Protein AF-A0A3L7PSP7-F1 (afdb_monomer)

Secondary structure (DSSP, 8-state):
-HHHHHHHS-S-SEEEEE---TT---S-----S-HHHHHTT-EE-S---HHHHHHHHHHHHHHHHS-HHHHHHHHHHHB-HHHHHHHHHHHHHTT-TTSHHHHS-SEEEEE-TTS-EEEEE--GGG-SSPPPPTT---TT----TT--TTPPPPPPPTT-SS-HHHHHHTT--HHHHHHHHHHHHHHHHHHHHHS-HHHHHHHHHHHHS----PPPP-------------SS---TT---TT---TTTTTT-TT-HHHHTGGGSHHHHHHHHHHHHHHHHHTS-HHHHHHHHHHHHHHHHHHHHH-SS-SS-HHHHHHHT-SS--TTS-GGG-HHHHHHHHHHHHHT--PPPPP-

Mean predicted aligned error: 14.55 Å

Structure (mmCIF, N/CA/C/O backbone):
data_AF-A0A3L7PSP7-F1
#
_entry.id   AF-A0A3L7PSP7-F1
#
loop_
_atom_site.group_PDB
_atom_site.id
_atom_site.type_symbol
_atom_site.label_atom_id
_atom_site.label_alt_id
_atom_site.label_comp_id
_atom_site.label_asym_id
_atom_site.label_entity_id
_atom_site.label_seq_id
_atom_site.pdbx_PDB_ins_code
_atom_site.Cartn_x
_atom_site.Cartn_y
_atom_site.Cartn_z
_atom_site.occupancy
_atom_site.B_iso_or_equiv
_atom_site.auth_seq_id
_atom_site.auth_comp_id
_atom_site.auth_asym_id
_atom_site.auth_atom_id
_atom_site.pdbx_PDB_model_num
ATOM 1 N N . LYS A 1 1 ? -20.719 0.956 -4.662 1.00 83.06 1 LYS A N 1
ATOM 2 C CA . LYS A 1 1 ? -21.632 -0.039 -4.045 1.00 83.06 1 LYS A CA 1
ATOM 3 C C . LYS A 1 1 ? -21.263 -1.439 -4.515 1.00 83.06 1 LYS A C 1
ATOM 5 O O . LYS A 1 1 ? -21.038 -2.263 -3.648 1.00 83.06 1 LYS A O 1
ATOM 10 N N . GLU A 1 2 ? -21.101 -1.655 -5.823 1.00 93.31 2 GLU A N 1
ATOM 11 C CA . GLU A 1 2 ? -20.612 -2.911 -6.436 1.00 93.31 2 GLU A CA 1
ATOM 12 C C . GLU A 1 2 ? -19.378 -3.481 -5.738 1.00 93.31 2 GLU A C 1
ATOM 14 O O . GLU A 1 2 ? -19.463 -4.568 -5.193 1.00 93.31 2 GLU A O 1
ATOM 19 N N . PHE A 1 3 ? -18.321 -2.678 -5.560 1.00 92.75 3 PHE A N 1
ATOM 20 C CA . PHE A 1 3 ? -17.138 -3.099 -4.797 1.00 92.75 3 PHE A CA 1
ATOM 21 C C . PHE A 1 3 ? -17.456 -3.778 -3.448 1.00 92.75 3 PHE A C 1
ATOM 23 O O . PHE A 1 3 ? -16.838 -4.780 -3.104 1.00 92.75 3 PHE A O 1
ATOM 30 N N . MET A 1 4 ? -18.416 -3.249 -2.677 1.00 94.50 4 MET A N 1
ATOM 31 C CA . MET A 1 4 ? -18.777 -3.836 -1.379 1.00 94.50 4 MET A CA 1
ATOM 32 C C . MET A 1 4 ? -19.529 -5.163 -1.550 1.00 94.50 4 MET A C 1
ATOM 34 O O . MET A 1 4 ? -19.339 -6.087 -0.765 1.00 94.50 4 MET A O 1
ATOM 38 N N . ILE A 1 5 ? -20.355 -5.276 -2.592 1.00 94.62 5 ILE A N 1
ATOM 39 C CA . ILE A 1 5 ? -21.075 -6.508 -2.926 1.00 94.62 5 ILE A CA 1
ATOM 40 C C . ILE A 1 5 ? -20.078 -7.593 -3.334 1.00 94.62 5 ILE A C 1
ATOM 42 O O . ILE A 1 5 ? -20.119 -8.685 -2.773 1.00 94.62 5 ILE A O 1
ATOM 46 N N . ASP A 1 6 ? -19.158 -7.279 -4.242 1.00 95.00 6 ASP A N 1
ATOM 47 C CA . ASP A 1 6 ? -18.237 -8.264 -4.814 1.00 95.00 6 ASP A CA 1
ATOM 48 C C . ASP A 1 6 ? -17.250 -8.802 -3.770 1.00 95.00 6 ASP A C 1
ATOM 50 O O . ASP A 1 6 ? -16.929 -9.989 -3.772 1.00 95.00 6 ASP A O 1
ATOM 54 N N . ASN A 1 7 ? -16.814 -7.951 -2.834 1.00 93.06 7 ASN A N 1
ATOM 55 C CA . ASN A 1 7 ? -15.790 -8.311 -1.848 1.00 93.06 7 ASN A CA 1
ATOM 56 C C . ASN A 1 7 ? -16.363 -8.716 -0.481 1.00 93.06 7 ASN A C 1
ATOM 58 O O . ASN A 1 7 ? -15.770 -9.540 0.211 1.00 93.06 7 ASN A O 1
ATOM 62 N N . PHE A 1 8 ? -17.526 -8.186 -0.083 1.00 93.25 8 PHE A N 1
ATOM 63 C CA . PHE A 1 8 ? -18.102 -8.403 1.256 1.00 93.25 8 PHE A CA 1
ATOM 64 C C . PHE A 1 8 ? -19.530 -8.953 1.230 1.00 93.25 8 PHE A C 1
ATOM 66 O O . PHE A 1 8 ? -20.158 -9.085 2.280 1.00 93.25 8 PHE A O 1
ATOM 73 N N . LYS A 1 9 ? -20.050 -9.303 0.045 1.00 93.12 9 LYS A N 1
ATOM 74 C CA . LYS A 1 9 ? -21.392 -9.879 -0.165 1.00 93.12 9 LYS A CA 1
ATOM 75 C C . LYS A 1 9 ? -22.529 -8.983 0.341 1.00 93.12 9 LYS A C 1
ATOM 77 O O . LYS A 1 9 ? -23.644 -9.457 0.548 1.00 93.12 9 LYS A O 1
ATOM 82 N N . SER A 1 10 ? -22.263 -7.686 0.520 1.00 93.75 10 SER A N 1
ATOM 83 C CA . SER A 1 10 ? -23.238 -6.707 1.000 1.00 93.75 10 SER A CA 1
ATOM 84 C C . SER A 1 10 ? -22.959 -5.314 0.436 1.00 93.75 10 SER A C 1
ATOM 86 O O . SER A 1 10 ? -21.811 -4.889 0.382 1.00 93.75 10 SER A O 1
ATOM 88 N N . PRO A 1 11 ? -23.989 -4.538 0.054 1.00 93.50 11 PRO A N 1
ATOM 89 C CA . PRO A 1 11 ? -23.814 -3.146 -0.355 1.00 93.50 11 PRO A CA 1
ATOM 90 C C . PRO A 1 11 ? -23.658 -2.182 0.832 1.00 93.50 11 PRO A C 1
ATOM 92 O O . PRO A 1 11 ? -23.465 -0.980 0.613 1.00 93.50 11 PRO A O 1
ATOM 95 N N . LYS A 1 12 ? -23.840 -2.668 2.068 1.00 94.38 12 LYS A N 1
ATOM 96 C CA . LYS A 1 12 ? -23.787 -1.868 3.295 1.00 94.38 12 LYS A CA 1
ATOM 97 C C . LYS A 1 12 ? -22.343 -1.663 3.750 1.00 94.38 12 LYS A C 1
ATOM 99 O O . LYS A 1 12 ? -21.443 -2.402 3.368 1.00 94.38 12 LYS A O 1
ATOM 104 N N . GLY A 1 13 ? -22.154 -0.646 4.585 1.00 94.88 13 GLY A N 1
ATOM 105 C CA . GLY A 1 13 ? -20.849 -0.253 5.096 1.00 94.88 13 GLY A CA 1
ATOM 106 C C . GLY A 1 13 ? -20.480 1.172 4.705 1.00 94.88 13 GLY A C 1
ATOM 107 O O . GLY A 1 13 ? -21.330 1.954 4.263 1.00 94.88 13 GLY A O 1
ATOM 108 N N . ALA A 1 14 ? -19.206 1.500 4.876 1.00 97.50 14 ALA A N 1
ATOM 109 C CA . ALA A 1 14 ? -18.649 2.798 4.528 1.00 97.50 14 ALA A CA 1
ATOM 110 C C . ALA A 1 14 ? -17.308 2.650 3.813 1.00 97.50 14 ALA A C 1
ATOM 112 O O . ALA A 1 14 ? -16.624 1.641 3.966 1.00 97.50 14 ALA A O 1
ATOM 113 N N . ARG A 1 15 ? -16.943 3.641 2.999 1.00 97.50 15 ARG A N 1
ATOM 114 C CA . ARG A 1 15 ? -15.642 3.666 2.326 1.00 97.50 15 ARG A CA 1
ATOM 115 C C . ARG A 1 15 ? -15.031 5.046 2.377 1.00 97.50 15 ARG A C 1
ATOM 117 O O . ARG A 1 15 ? -15.747 6.023 2.179 1.00 97.50 15 ARG A O 1
ATOM 124 N N . TRP A 1 16 ? -13.718 5.097 2.516 1.00 97.69 16 TRP A N 1
ATOM 125 C CA . TRP A 1 16 ? -12.935 6.318 2.444 1.00 97.69 16 TRP A CA 1
ATOM 126 C C . TRP A 1 16 ? -11.793 6.159 1.451 1.00 97.69 16 TRP A C 1
ATOM 128 O O . TRP A 1 16 ? -11.242 5.068 1.309 1.00 97.69 16 TRP A O 1
ATOM 138 N N . LYS A 1 17 ? -11.441 7.254 0.782 1.00 95.94 17 LYS A N 1
ATOM 139 C CA . LYS A 1 17 ? -10.193 7.397 0.036 1.00 95.94 17 LYS A CA 1
ATOM 140 C C . LYS A 1 17 ? -9.260 8.300 0.834 1.00 95.94 17 LYS A C 1
ATOM 142 O O . LYS A 1 17 ? -9.689 9.355 1.300 1.00 95.94 17 LYS A O 1
ATOM 147 N N . VAL A 1 18 ? -8.001 7.901 0.958 1.00 94.38 18 VAL A N 1
ATOM 148 C CA . VAL A 1 18 ? -6.926 8.754 1.463 1.00 94.38 18 VAL A CA 1
ATOM 149 C C . VAL A 1 18 ? -6.059 9.123 0.272 1.00 94.38 18 VAL A C 1
ATOM 151 O O . VAL A 1 18 ? -5.334 8.284 -0.251 1.00 94.38 18 VAL A O 1
ATOM 154 N N . SER A 1 19 ? -6.214 10.350 -0.215 1.00 86.12 19 SER A N 1
ATOM 155 C CA . SER A 1 19 ? -5.537 10.817 -1.427 1.00 86.12 19 SER A CA 1
ATOM 156 C C . SER A 1 19 ? -4.106 11.264 -1.137 1.00 86.12 19 SER A C 1
ATOM 158 O O . SER A 1 19 ? -3.828 11.794 -0.057 1.00 86.12 19 SER A O 1
ATOM 160 N N . GLY A 1 20 ? -3.231 11.136 -2.133 1.00 78.56 20 GLY A N 1
ATOM 161 C CA . GLY A 1 20 ? -1.944 11.818 -2.184 1.00 78.56 20 GLY A CA 1
ATOM 162 C C . GLY A 1 20 ? -2.069 13.306 -1.861 1.00 78.56 20 GLY A C 1
ATOM 163 O O . GLY A 1 20 ? -2.692 14.074 -2.590 1.00 78.56 20 GLY A O 1
ATOM 164 N N . SER A 1 21 ? -1.471 13.724 -0.747 1.00 71.25 21 SER A N 1
ATOM 165 C CA . SER A 1 21 ? -1.359 15.131 -0.368 1.00 71.25 21 SER A CA 1
ATOM 166 C C . SER A 1 21 ? -0.029 15.342 0.346 1.00 71.25 21 SER A C 1
ATOM 168 O O . SER A 1 21 ? 0.164 14.786 1.433 1.00 71.25 21 SER A O 1
ATOM 170 N N . PRO A 1 22 ? 0.885 16.166 -0.197 1.00 61.62 22 PRO A N 1
ATOM 171 C CA . PRO A 1 22 ? 2.080 16.583 0.527 1.00 61.62 22 PRO A CA 1
ATOM 172 C C . PRO A 1 22 ? 1.690 17.158 1.898 1.00 61.62 22 PRO A C 1
ATOM 174 O O . PRO A 1 22 ? 0.920 18.110 1.986 1.00 61.62 22 PRO A O 1
ATOM 177 N N . GLY A 1 23 ? 2.143 16.528 2.986 1.00 63.53 23 GLY A N 1
ATOM 178 C CA . GLY A 1 23 ? 1.790 16.935 4.353 1.00 63.53 23 GLY A CA 1
ATOM 179 C C . GLY A 1 23 ? 0.352 16.619 4.801 1.00 63.53 23 GLY A C 1
ATOM 180 O O . GLY A 1 23 ? -0.050 17.076 5.869 1.00 63.53 23 GLY A O 1
ATOM 181 N N . GLY A 1 24 ? -0.410 15.821 4.041 1.00 67.38 24 GLY A N 1
ATOM 182 C CA . GLY A 1 24 ? -1.823 15.515 4.306 1.00 67.38 24 GLY A CA 1
ATOM 183 C C . GLY A 1 24 ? -2.099 14.706 5.578 1.00 67.38 24 GLY A C 1
ATOM 184 O O . GLY A 1 24 ? -3.239 14.664 6.028 1.00 67.38 24 GLY A O 1
ATOM 185 N N . ARG A 1 25 ? -1.069 14.098 6.190 1.00 78.94 25 ARG A N 1
ATOM 186 C CA . ARG A 1 25 ? -1.164 13.294 7.429 1.00 78.94 25 ARG A CA 1
ATOM 187 C C . ARG A 1 25 ? -2.267 12.228 7.374 1.00 78.94 25 ARG A C 1
ATOM 189 O O . ARG A 1 25 ? -3.041 12.068 8.311 1.00 78.94 25 ARG A O 1
ATOM 196 N N . GLY A 1 26 ? -2.353 11.504 6.261 1.00 89.06 26 GLY A N 1
ATOM 197 C CA . GLY A 1 26 ? -3.304 10.408 6.056 1.00 89.06 26 GLY A CA 1
ATOM 198 C C . GLY A 1 26 ? -2.898 9.096 6.737 1.00 89.06 26 GLY A C 1
ATOM 199 O O . GLY A 1 26 ? -3.271 8.029 6.269 1.00 89.06 26 GLY A O 1
ATOM 200 N N . GLY A 1 27 ? -2.112 9.127 7.815 1.00 92.00 27 GLY A N 1
ATOM 201 C CA . GLY A 1 27 ? -1.471 7.945 8.395 1.00 92.00 27 GLY A CA 1
ATOM 202 C C . GLY A 1 27 ? -2.358 7.070 9.272 1.00 92.00 27 GLY A C 1
ATOM 203 O O . GLY A 1 27 ? -1.915 5.993 9.662 1.00 92.00 27 GLY A O 1
ATOM 204 N N . LEU A 1 28 ? -3.595 7.481 9.561 1.00 95.19 28 LEU A N 1
ATOM 205 C CA . LEU A 1 28 ? -4.445 6.932 10.633 1.00 95.19 28 LEU A CA 1
ATOM 206 C C . LEU A 1 28 ? -3.935 7.261 12.039 1.00 95.19 28 LEU A C 1
ATOM 208 O O . LEU A 1 28 ? -4.123 6.492 12.985 1.00 95.19 28 LEU A O 1
ATOM 212 N N . GLU A 1 29 ? -3.295 8.416 12.206 1.00 94.44 29 GLU A N 1
ATOM 213 C CA . GLU A 1 29 ? -3.017 8.969 13.526 1.00 94.44 29 GLU A CA 1
ATOM 214 C C . GLU A 1 29 ? -4.326 9.288 14.259 1.00 94.44 29 GLU A C 1
ATOM 216 O O . GLU A 1 29 ? -5.287 9.810 13.684 1.00 94.44 29 GLU A O 1
ATOM 221 N N . TYR A 1 30 ? -4.357 9.013 15.560 1.00 96.38 30 TYR A N 1
ATOM 222 C CA . TYR A 1 30 ? -5.441 9.476 16.415 1.00 96.38 30 TYR A CA 1
ATOM 223 C C . TYR A 1 30 ? -5.207 10.938 16.800 1.00 96.38 30 TYR A C 1
ATOM 225 O O . TYR A 1 30 ? -4.233 11.251 17.484 1.00 96.38 30 TYR A O 1
ATOM 233 N N . THR A 1 31 ? -6.107 11.832 16.385 1.00 94.38 31 THR A N 1
ATOM 234 C CA . THR A 1 31 ? -6.004 13.276 16.669 1.00 94.38 31 THR A CA 1
ATOM 235 C C . THR A 1 31 ? -7.141 13.803 17.535 1.00 94.38 31 THR A C 1
ATOM 237 O O . THR A 1 31 ? -7.485 14.976 17.455 1.00 94.38 31 THR A O 1
ATOM 240 N N . GLY A 1 32 ? -7.722 12.937 18.368 1.00 96.50 32 GLY A N 1
ATOM 241 C CA . GLY A 1 32 ? -8.905 13.242 19.173 1.00 96.50 32 GLY A CA 1
ATOM 242 C C . GLY A 1 32 ? -10.208 12.872 18.467 1.00 96.50 32 GLY A C 1
ATOM 243 O O . GLY A 1 32 ? -10.197 12.222 17.420 1.00 96.50 32 GLY A O 1
ATOM 244 N N . ASP A 1 33 ? -11.328 13.300 19.046 1.00 97.00 33 ASP A N 1
ATOM 245 C CA . ASP A 1 33 ? -12.678 12.895 18.626 1.00 97.00 33 ASP A CA 1
ATOM 246 C C . ASP A 1 33 ? -13.357 13.888 17.666 1.00 97.00 33 ASP A C 1
ATOM 248 O O . ASP A 1 33 ? -14.520 13.717 17.292 1.00 97.00 33 ASP A O 1
ATOM 252 N N . ASN A 1 34 ? -12.648 14.942 17.250 1.00 96.88 34 ASN A N 1
ATOM 253 C CA . ASN A 1 34 ? -13.179 15.917 16.307 1.00 96.88 34 ASN A CA 1
ATOM 254 C C . ASN A 1 34 ? -13.228 15.335 14.885 1.00 96.88 34 ASN A C 1
ATOM 256 O O . ASN A 1 34 ? -12.199 15.196 14.225 1.00 96.88 34 ASN A O 1
ATOM 260 N N . VAL A 1 35 ? -14.434 15.046 14.389 1.00 96.75 35 VAL A N 1
ATOM 261 C CA . VAL A 1 35 ? -14.660 14.461 13.056 1.00 96.75 35 VAL A CA 1
ATOM 262 C C . VAL A 1 35 ? -14.068 15.291 11.915 1.00 96.75 35 VAL A C 1
ATOM 264 O O . VAL A 1 35 ? -13.561 14.722 10.946 1.00 96.75 35 VAL A O 1
ATOM 267 N N . GLU A 1 36 ? -14.057 16.619 12.040 1.00 95.38 36 GLU A N 1
ATOM 268 C CA . 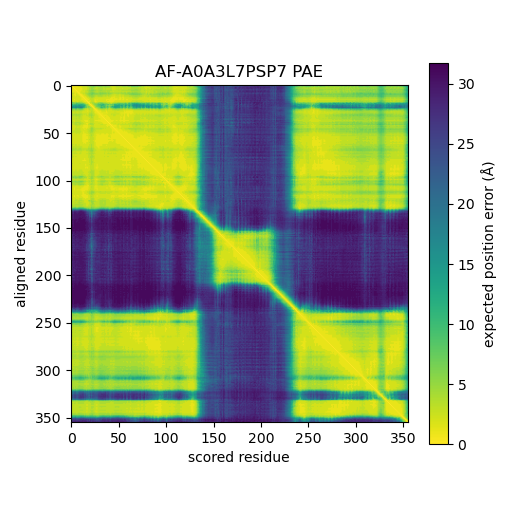GLU A 1 36 ? -13.545 17.505 10.991 1.00 95.38 36 GLU A CA 1
ATOM 269 C C . GLU A 1 36 ? -12.049 17.289 10.736 1.00 95.38 36 GLU A C 1
ATOM 271 O O . GLU A 1 36 ? -11.571 17.502 9.624 1.00 95.38 36 GLU A O 1
ATOM 276 N N . ASP A 1 37 ? -11.294 16.809 11.728 1.00 93.12 37 ASP A N 1
ATOM 277 C CA . ASP A 1 37 ? -9.869 16.508 11.564 1.00 93.12 37 ASP A CA 1
ATOM 278 C C . ASP A 1 37 ? -9.632 15.298 10.658 1.00 93.12 37 ASP A C 1
ATOM 280 O O . ASP A 1 37 ? -8.640 15.257 9.930 1.00 93.12 37 ASP A O 1
ATOM 284 N N . TYR A 1 38 ? -10.567 14.348 10.651 1.00 94.69 38 TYR A N 1
ATOM 285 C CA . TYR A 1 38 ? -10.523 13.157 9.806 1.00 94.69 38 TYR A CA 1
ATOM 286 C C . TYR A 1 38 ? -11.065 13.456 8.407 1.00 94.69 38 TYR A C 1
ATOM 288 O O . TYR A 1 38 ? -10.479 13.001 7.425 1.00 94.69 38 TYR A O 1
ATOM 296 N N . LYS A 1 39 ? -12.110 14.292 8.292 1.00 94.25 39 LYS A N 1
ATOM 297 C CA . LYS A 1 39 ? -12.642 14.751 6.994 1.00 94.25 39 LYS A CA 1
ATOM 298 C C . LYS A 1 39 ? -11.615 15.518 6.158 1.00 94.25 39 LYS A C 1
ATOM 300 O O . LYS A 1 39 ? -11.655 15.446 4.937 1.00 94.25 39 LYS A O 1
ATOM 305 N N . ARG A 1 40 ? -10.661 16.210 6.795 1.00 91.81 40 ARG A N 1
ATOM 306 C CA . ARG A 1 40 ? -9.550 16.881 6.090 1.00 91.81 40 ARG A CA 1
ATOM 307 C C . ARG A 1 40 ? -8.512 15.920 5.499 1.00 91.81 40 ARG A C 1
ATOM 309 O O . ARG A 1 40 ? -7.714 16.347 4.675 1.00 91.81 40 ARG A O 1
ATOM 316 N N . ARG A 1 41 ? -8.491 14.656 5.932 1.00 90.62 41 ARG A N 1
ATOM 317 C CA . ARG A 1 41 ? -7.464 13.657 5.568 1.00 90.62 41 ARG A CA 1
ATOM 318 C C . ARG A 1 41 ? -8.015 12.526 4.711 1.00 90.62 41 ARG A C 1
ATOM 320 O O . ARG A 1 41 ? -7.277 11.906 3.957 1.00 90.62 41 ARG A O 1
ATOM 327 N N . CYS A 1 42 ? -9.300 12.231 4.873 1.00 93.19 42 CYS A N 1
ATOM 328 C CA . CYS A 1 42 ? -9.982 11.120 4.235 1.00 93.19 42 CYS A CA 1
ATOM 329 C C . CYS A 1 42 ? -11.267 11.632 3.586 1.00 93.19 42 CYS A C 1
ATOM 331 O O . CYS A 1 42 ? -12.067 12.307 4.228 1.00 93.19 42 CYS A O 1
ATOM 333 N N . GLU A 1 43 ? -11.514 11.247 2.342 1.00 95.44 43 GLU A N 1
ATOM 334 C CA . GLU A 1 43 ? -12.750 11.560 1.636 1.00 95.44 43 GLU A CA 1
ATOM 335 C C . GLU A 1 43 ? -13.704 10.365 1.708 1.00 95.44 43 GLU A C 1
ATOM 337 O O . GLU A 1 43 ? -13.365 9.271 1.250 1.00 95.44 43 GLU A O 1
ATOM 342 N N . ILE A 1 44 ? -14.911 10.546 2.249 1.00 96.31 44 ILE A N 1
ATOM 343 C CA . ILE A 1 44 ? -15.903 9.467 2.288 1.00 96.31 44 ILE A CA 1
ATOM 344 C C . ILE A 1 44 ? -16.544 9.258 0.906 1.00 96.31 44 ILE A C 1
ATOM 346 O O . ILE A 1 44 ? -17.017 10.186 0.260 1.00 96.31 44 ILE A O 1
ATOM 350 N N . LYS A 1 45 ? -16.569 8.006 0.445 1.00 96.25 45 LYS A N 1
ATOM 351 C CA . LYS A 1 45 ? -17.098 7.560 -0.861 1.00 96.25 45 LYS A CA 1
ATOM 352 C C . LYS A 1 45 ? -18.424 6.797 -0.733 1.00 96.25 45 LYS A C 1
ATOM 354 O O . LYS A 1 45 ? -18.850 6.094 -1.656 1.00 96.25 45 LYS A O 1
ATOM 359 N N . SER A 1 46 ? -19.034 6.869 0.442 1.00 95.06 46 SER A N 1
ATOM 360 C CA . SER A 1 46 ? -20.340 6.317 0.810 1.00 95.06 46 SER A CA 1
ATOM 361 C C . SER A 1 46 ? -21.201 7.423 1.423 1.00 95.06 46 SER A C 1
ATOM 363 O O . SER A 1 46 ? -20.771 8.569 1.493 1.00 95.06 46 SER A O 1
ATOM 365 N N . ALA A 1 47 ? -22.412 7.094 1.880 1.00 94.62 47 ALA A N 1
ATOM 366 C CA . ALA A 1 47 ? -23.229 8.053 2.622 1.00 94.62 47 ALA A CA 1
ATOM 367 C C . ALA A 1 47 ? -22.450 8.610 3.830 1.00 94.62 47 ALA A C 1
ATOM 369 O O . ALA A 1 47 ? -21.908 7.825 4.612 1.00 94.62 47 ALA A O 1
ATOM 370 N N . ASP A 1 48 ? -22.411 9.939 3.960 1.00 96.62 48 ASP A N 1
ATOM 371 C CA . ASP A 1 48 ? -21.757 10.645 5.066 1.00 96.62 48 ASP A CA 1
ATOM 372 C C . ASP A 1 48 ? -22.585 10.486 6.347 1.00 96.62 48 ASP A C 1
ATOM 374 O O . ASP A 1 48 ? -23.597 11.156 6.548 1.00 96.62 48 ASP A O 1
ATOM 378 N N . LYS A 1 49 ? -22.188 9.516 7.176 1.00 96.81 49 LYS A N 1
ATOM 379 C CA . LYS A 1 49 ? -22.866 9.146 8.420 1.00 96.81 49 LYS A CA 1
ATOM 380 C C . LYS A 1 49 ? -21.949 9.374 9.608 1.00 96.81 49 LYS A C 1
ATOM 382 O O . LYS A 1 49 ? -20.779 8.984 9.583 1.00 96.81 49 LYS A O 1
ATOM 387 N N . LYS A 1 50 ? -22.505 9.927 10.686 1.00 96.88 50 LYS A N 1
ATOM 388 C CA . LYS A 1 50 ? -21.780 10.175 11.940 1.00 96.88 50 LYS A CA 1
ATOM 389 C C . LYS A 1 50 ? -21.164 8.890 12.498 1.00 96.88 50 LYS A C 1
ATOM 391 O O . LYS A 1 50 ? -20.014 8.899 12.925 1.00 96.88 50 LYS A O 1
ATOM 396 N N . GLU A 1 51 ? -21.896 7.783 12.433 1.00 97.19 51 GLU A N 1
ATOM 397 C CA . GLU A 1 51 ? -21.482 6.480 12.959 1.00 97.19 51 GLU A CA 1
ATOM 398 C C . GLU A 1 51 ? -20.268 5.929 12.199 1.00 97.19 51 GLU A C 1
ATOM 400 O O . GLU A 1 51 ? -19.378 5.327 12.794 1.00 97.19 51 GLU A O 1
ATOM 405 N N . SER A 1 52 ? -20.193 6.176 10.886 1.00 97.94 52 SER A N 1
ATOM 406 C CA . SER A 1 52 ? -19.059 5.756 10.059 1.00 97.94 52 SER A CA 1
ATOM 407 C C . SER A 1 52 ? -17.778 6.476 10.475 1.00 97.94 52 SER A C 1
ATOM 409 O O . SER A 1 52 ? -16.735 5.842 10.622 1.00 97.94 52 SER A O 1
ATOM 411 N N . TRP A 1 53 ? -17.854 7.783 10.727 1.00 98.25 53 TRP A N 1
ATOM 412 C CA . TRP A 1 53 ? -16.710 8.541 11.230 1.00 98.25 53 TRP A CA 1
ATOM 413 C C . TRP A 1 53 ? -16.324 8.146 12.649 1.00 98.25 53 TRP A C 1
ATOM 415 O O . TRP A 1 53 ? -15.143 7.983 12.922 1.00 98.25 53 TRP A O 1
ATOM 425 N N . GLN A 1 54 ? -17.294 7.924 13.538 1.00 98.25 54 GLN A N 1
ATOM 426 C CA . GLN A 1 54 ? -17.018 7.432 14.891 1.00 98.25 54 GLN A CA 1
ATOM 427 C C . GLN A 1 54 ? -16.303 6.077 14.874 1.00 98.25 54 GLN A C 1
ATOM 429 O O . GLN A 1 54 ? -15.372 5.869 15.650 1.00 98.25 54 GLN A O 1
ATOM 434 N N . ALA A 1 55 ? -16.680 5.176 13.962 1.00 98.44 55 ALA A N 1
ATOM 435 C CA . ALA A 1 55 ? -15.981 3.910 13.775 1.00 98.44 55 ALA A CA 1
ATOM 436 C C . ALA A 1 55 ? -14.529 4.119 13.306 1.00 98.44 55 ALA A C 1
ATOM 438 O O . ALA A 1 55 ? -13.625 3.470 13.831 1.00 98.44 55 ALA A O 1
ATOM 439 N N . LEU A 1 56 ? -14.287 5.041 12.364 1.00 98.44 56 LEU A N 1
ATOM 440 C CA . LEU A 1 56 ? -12.935 5.351 11.881 1.00 98.44 56 LEU A CA 1
ATOM 441 C C . LEU A 1 56 ? -12.069 5.989 12.980 1.00 98.44 56 LEU A C 1
ATOM 443 O O . LEU A 1 56 ? -10.924 5.589 13.175 1.00 98.44 56 LEU A O 1
ATOM 447 N N . ILE A 1 57 ? -12.630 6.922 13.752 1.00 98.56 57 ILE A N 1
ATOM 448 C CA . ILE A 1 57 ? -11.975 7.516 14.927 1.00 98.56 57 ILE A CA 1
ATOM 449 C C . ILE A 1 57 ? -11.614 6.421 15.933 1.00 98.56 57 ILE A C 1
ATOM 451 O O . ILE A 1 57 ? -10.493 6.389 16.441 1.00 98.56 57 ILE A O 1
ATOM 455 N N . ASN A 1 58 ? -12.535 5.485 16.185 1.00 98.69 58 ASN A N 1
ATOM 456 C CA . ASN A 1 58 ? -12.293 4.357 17.073 1.00 98.69 58 ASN A CA 1
ATOM 457 C C . ASN A 1 58 ? -11.161 3.449 16.570 1.00 98.69 58 ASN A C 1
ATOM 459 O O . ASN A 1 58 ? -10.327 3.044 17.377 1.00 98.69 58 ASN A O 1
ATOM 463 N N . LEU A 1 59 ? -11.091 3.169 15.264 1.00 98.69 59 LEU A N 1
ATOM 464 C CA . LEU A 1 59 ? -9.966 2.441 14.669 1.00 98.69 59 LEU A CA 1
ATOM 465 C C . LEU A 1 59 ? -8.642 3.159 14.946 1.00 98.69 59 LEU A C 1
ATOM 467 O O . LEU A 1 59 ? -7.716 2.536 15.465 1.00 98.69 59 LEU A O 1
ATOM 471 N N . CYS A 1 60 ? -8.560 4.464 14.664 1.00 98.31 60 CYS A N 1
ATOM 472 C CA . CYS A 1 60 ? -7.356 5.249 14.937 1.00 98.31 60 CYS A CA 1
ATOM 473 C C . CYS A 1 60 ? -7.003 5.214 16.430 1.00 98.31 60 CYS A C 1
ATOM 475 O O . CYS A 1 60 ? -5.844 5.006 16.787 1.00 98.31 60 CYS A O 1
ATOM 477 N N . ARG A 1 61 ? -7.988 5.360 17.321 1.00 98.50 61 ARG A N 1
ATOM 478 C CA . ARG A 1 61 ? -7.785 5.315 18.773 1.00 98.50 61 ARG A CA 1
ATOM 479 C C . ARG A 1 61 ? -7.211 3.973 19.228 1.00 98.50 61 ARG A C 1
ATOM 481 O O . ARG A 1 61 ? -6.179 3.964 19.893 1.00 98.50 61 ARG A O 1
ATOM 488 N N . VAL A 1 62 ? -7.828 2.856 18.832 1.00 98.50 62 VAL A N 1
ATOM 489 C CA . VAL A 1 62 ? -7.360 1.496 19.160 1.00 98.50 62 VAL A CA 1
ATOM 490 C C . VAL A 1 62 ? -5.955 1.262 18.607 1.00 98.50 62 VAL A C 1
ATOM 492 O O . VAL A 1 62 ? -5.081 0.812 19.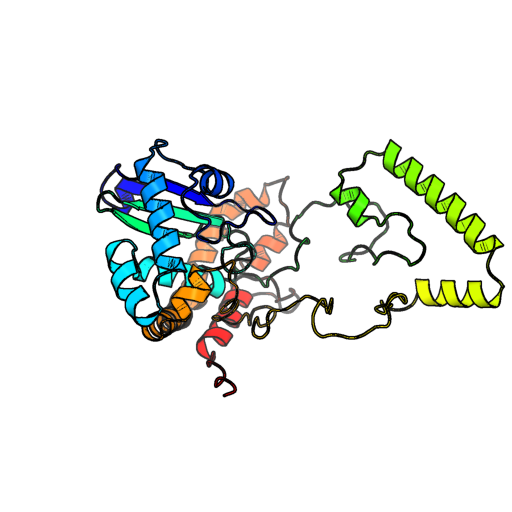340 1.00 98.50 62 VAL A O 1
ATOM 495 N N . LEU A 1 63 ? -5.700 1.626 17.348 1.00 97.94 63 LEU A N 1
ATOM 496 C CA . LEU A 1 63 ? -4.386 1.470 16.725 1.00 97.94 63 LEU A CA 1
ATOM 497 C C . LEU A 1 63 ? -3.284 2.238 17.474 1.00 97.94 63 LEU A C 1
ATOM 499 O O . LEU A 1 63 ? -2.182 1.727 17.661 1.00 97.94 63 LEU A O 1
ATOM 503 N N . ASN A 1 64 ? -3.560 3.478 17.882 1.00 97.50 64 ASN A N 1
ATOM 504 C CA . ASN A 1 64 ? -2.536 4.375 18.415 1.00 97.50 64 ASN A CA 1
ATOM 505 C C . ASN A 1 64 ? -2.339 4.250 19.932 1.00 97.50 64 ASN A C 1
ATOM 507 O O . ASN A 1 64 ? -1.209 4.424 20.402 1.00 97.50 64 ASN A O 1
ATOM 511 N N . GLN A 1 65 ? -3.409 3.983 20.687 1.00 97.69 65 GLN A N 1
ATOM 512 C CA . GLN A 1 65 ? -3.415 4.047 22.154 1.00 97.69 65 GLN A CA 1
ATOM 513 C C . GLN A 1 65 ? -3.415 2.679 22.843 1.00 97.69 65 GLN A C 1
ATOM 515 O O . GLN A 1 65 ? -3.091 2.620 24.028 1.00 97.69 65 GLN A O 1
ATOM 520 N N . THR A 1 66 ? -3.747 1.586 22.148 1.00 98.12 66 THR A N 1
ATOM 521 C CA . THR A 1 66 ? -3.674 0.250 22.752 1.00 98.12 66 THR A CA 1
ATOM 522 C C . THR A 1 66 ? -2.208 -0.178 22.925 1.00 98.12 66 THR A C 1
ATOM 524 O O . THR A 1 66 ? -1.435 -0.096 21.965 1.00 98.12 66 THR A O 1
ATOM 527 N N . PRO A 1 67 ? -1.802 -0.646 24.122 1.00 97.00 67 PRO A N 1
ATOM 528 C CA . PRO A 1 67 ? -0.462 -1.185 24.346 1.00 97.00 67 PRO A CA 1
ATOM 529 C C . PRO A 1 67 ? -0.146 -2.376 23.420 1.00 97.00 67 PRO A C 1
ATOM 531 O O . PRO A 1 67 ? -1.056 -3.164 23.136 1.00 97.00 67 PRO A O 1
ATOM 534 N N . PRO A 1 68 ? 1.107 -2.548 22.948 1.00 95.50 68 PRO A N 1
ATOM 535 C CA . PRO A 1 68 ? 1.472 -3.598 21.991 1.00 95.50 68 PRO A CA 1
ATOM 536 C C . PRO A 1 68 ? 1.048 -5.017 22.401 1.00 95.50 68 PRO A C 1
ATOM 538 O O . PRO A 1 68 ? 0.632 -5.800 21.551 1.00 95.50 68 PRO A O 1
ATOM 541 N N . GLU A 1 69 ? 1.093 -5.337 23.692 1.00 96.88 69 GLU A N 1
ATOM 542 C CA . GLU A 1 69 ? 0.698 -6.632 24.255 1.00 96.88 69 GLU A CA 1
ATOM 543 C C . GLU A 1 69 ? -0.791 -6.964 24.059 1.00 96.88 69 GLU A C 1
ATOM 545 O O . GLU A 1 69 ? -1.150 -8.135 23.976 1.00 96.88 69 GLU A O 1
ATOM 550 N N . ASN A 1 70 ? -1.648 -5.947 23.921 1.00 98.06 70 ASN A N 1
ATOM 551 C CA . ASN A 1 70 ? -3.094 -6.100 23.730 1.00 98.06 70 ASN A CA 1
ATOM 552 C C . ASN A 1 70 ? -3.547 -5.722 22.311 1.00 98.06 70 ASN A C 1
ATOM 554 O O . ASN A 1 70 ? -4.680 -6.004 21.919 1.00 98.06 70 ASN A O 1
ATOM 558 N N . LEU A 1 71 ? -2.676 -5.073 21.531 1.00 98.12 71 LEU A N 1
ATOM 559 C CA . LEU A 1 71 ? -3.037 -4.441 20.263 1.00 98.12 71 LEU A CA 1
ATOM 560 C C . LEU A 1 71 ? -3.601 -5.435 19.246 1.00 98.12 71 LEU A C 1
ATOM 562 O O . LEU A 1 71 ? -4.606 -5.134 18.606 1.00 98.12 71 LEU A O 1
ATOM 566 N N . LYS A 1 72 ? -2.994 -6.621 19.119 1.00 98.06 72 LYS A N 1
ATOM 567 C CA . LYS A 1 72 ? -3.481 -7.672 18.212 1.00 98.06 72 LYS A CA 1
ATOM 568 C C . LYS A 1 72 ? -4.927 -8.052 18.538 1.00 98.06 72 LYS A C 1
ATOM 570 O O . LYS A 1 72 ? -5.784 -7.941 17.670 1.00 98.06 72 LYS A O 1
ATOM 575 N N . THR A 1 73 ? -5.200 -8.410 19.791 1.00 98.25 73 THR A N 1
ATOM 576 C CA . THR A 1 73 ? -6.527 -8.835 20.260 1.00 98.25 73 THR A CA 1
ATOM 577 C C . THR A 1 73 ? -7.589 -7.752 20.066 1.00 98.25 73 THR A C 1
ATOM 579 O O . THR A 1 73 ? -8.722 -8.050 19.690 1.00 98.25 73 THR A O 1
ATOM 582 N N . GLU A 1 74 ? -7.251 -6.482 20.306 1.00 98.50 74 GLU A N 1
ATOM 583 C CA . GLU A 1 74 ? -8.204 -5.384 20.119 1.00 98.50 74 GLU A CA 1
ATOM 584 C C . GLU A 1 74 ? -8.443 -5.059 18.639 1.00 98.50 74 GLU A C 1
ATOM 586 O O . GLU A 1 74 ? -9.587 -4.842 18.235 1.00 98.50 74 GLU A O 1
ATOM 591 N N . LEU A 1 75 ? -7.402 -5.080 17.801 1.00 98.31 75 LEU A N 1
ATOM 592 C CA . LEU A 1 75 ? -7.563 -4.881 16.361 1.00 98.31 75 LEU A CA 1
ATOM 593 C C . LEU A 1 75 ? -8.323 -6.041 15.711 1.00 98.31 75 LEU A C 1
ATOM 595 O O . LEU A 1 75 ? -9.181 -5.796 14.869 1.00 98.31 75 LEU A O 1
ATOM 599 N N . GLU A 1 76 ? -8.114 -7.285 16.143 1.00 97.94 76 GLU A N 1
ATOM 600 C CA . GLU A 1 76 ? -8.850 -8.465 15.664 1.00 97.94 76 GLU A CA 1
ATOM 601 C C . GLU A 1 76 ? -10.363 -8.392 15.895 1.00 97.94 76 GLU A C 1
ATOM 603 O O . GLU A 1 76 ? -11.100 -9.185 15.314 1.00 97.94 76 GLU A O 1
ATOM 608 N N . LYS A 1 77 ? -10.875 -7.435 16.672 1.00 98.31 77 LYS A N 1
ATOM 609 C CA . LYS A 1 77 ? -12.321 -7.194 16.799 1.00 98.31 77 LYS A CA 1
ATOM 610 C C . LYS A 1 77 ? -12.862 -6.303 15.685 1.00 98.31 77 LYS A C 1
ATOM 612 O O . LYS A 1 77 ? -13.986 -6.505 15.242 1.00 98.31 77 LYS A O 1
ATOM 617 N N . ILE A 1 78 ? -12.055 -5.365 15.190 1.00 98.50 78 ILE A N 1
ATOM 618 C CA . ILE A 1 78 ? -12.515 -4.264 14.325 1.00 98.50 78 ILE A CA 1
ATOM 619 C C . ILE A 1 78 ? -11.811 -4.187 12.971 1.00 98.50 78 ILE A C 1
ATOM 621 O O . ILE A 1 78 ? -12.266 -3.461 12.104 1.00 98.50 78 ILE A O 1
ATOM 625 N N . LEU A 1 79 ? -10.720 -4.915 12.761 1.00 98.69 79 LEU A N 1
ATOM 626 C CA . LEU A 1 79 ? -9.876 -4.842 11.572 1.00 98.69 79 LEU A CA 1
ATOM 627 C C . LEU A 1 79 ? -9.605 -6.250 11.033 1.00 98.69 79 LEU A C 1
ATOM 629 O O . LEU A 1 79 ? -9.473 -7.213 11.796 1.00 98.69 79 LEU A O 1
ATOM 633 N N . ASP A 1 80 ? -9.560 -6.371 9.714 1.00 98.50 80 ASP A N 1
ATOM 634 C CA . ASP A 1 80 ? -9.024 -7.529 9.012 1.00 98.50 80 ASP A CA 1
ATOM 635 C C . ASP A 1 80 ? -7.490 -7.481 9.045 1.00 98.50 80 ASP A C 1
ATOM 637 O O . ASP A 1 80 ? -6.850 -6.738 8.296 1.00 98.50 80 ASP A O 1
ATOM 641 N N . ILE A 1 81 ? -6.906 -8.239 9.977 1.00 98.38 81 ILE A N 1
ATOM 642 C CA . ILE A 1 81 ? -5.457 -8.266 10.185 1.00 98.38 81 ILE A CA 1
ATOM 643 C C . ILE A 1 81 ? -4.737 -8.867 8.980 1.00 98.38 81 ILE A C 1
ATOM 645 O O . ILE A 1 81 ? -3.731 -8.306 8.562 1.00 98.38 81 ILE A O 1
ATOM 649 N N . ASP A 1 82 ? -5.223 -9.969 8.405 1.00 98.38 82 ASP A N 1
ATOM 650 C CA . ASP A 1 82 ? -4.525 -10.610 7.282 1.00 98.38 82 ASP A CA 1
ATOM 651 C C . ASP A 1 82 ? -4.505 -9.687 6.056 1.00 98.38 82 ASP A C 1
ATOM 653 O O . ASP A 1 82 ? -3.437 -9.459 5.482 1.00 98.38 82 ASP A O 1
ATOM 657 N N . GLY A 1 83 ? -5.644 -9.054 5.743 1.00 98.25 83 GLY A N 1
ATOM 658 C CA . GLY A 1 83 ? -5.733 -8.038 4.694 1.00 98.25 83 GLY A CA 1
ATOM 659 C C . GLY A 1 83 ? -4.804 -6.843 4.935 1.00 98.25 83 GLY A C 1
ATOM 660 O O . GLY A 1 83 ? -4.104 -6.411 4.019 1.00 98.25 83 GLY A O 1
ATOM 661 N N . LEU A 1 84 ? -4.714 -6.345 6.176 1.00 98.50 84 LEU A N 1
ATOM 662 C CA . LEU A 1 84 ? -3.765 -5.287 6.538 1.00 98.50 84 LEU A CA 1
ATOM 663 C C . LEU A 1 84 ? -2.303 -5.720 6.323 1.00 98.50 84 LEU A C 1
ATOM 665 O O . LEU A 1 84 ? -1.502 -4.942 5.802 1.00 98.50 84 LEU A O 1
ATOM 669 N N . LEU A 1 85 ? -1.926 -6.930 6.741 1.00 98.56 85 LEU A N 1
ATOM 670 C CA . LEU A 1 85 ? -0.547 -7.404 6.593 1.00 98.56 85 LEU A CA 1
ATOM 671 C C . LEU A 1 85 ? -0.167 -7.560 5.116 1.00 98.56 85 LEU A C 1
ATOM 673 O O . LEU A 1 85 ? 0.955 -7.213 4.746 1.00 98.56 85 LEU A O 1
ATOM 677 N N . TRP A 1 86 ? -1.099 -8.014 4.274 1.00 98.38 86 TRP A N 1
ATOM 678 C CA . TRP A 1 86 ? -0.922 -8.034 2.822 1.00 98.38 86 TRP A CA 1
ATOM 679 C C . TRP A 1 86 ? -0.813 -6.638 2.221 1.00 98.38 86 TRP A C 1
ATOM 681 O O . TRP A 1 86 ? 0.092 -6.405 1.425 1.00 98.38 86 TRP A O 1
ATOM 691 N N . PHE A 1 87 ? -1.661 -5.694 2.635 1.00 98.19 87 PHE A N 1
ATOM 692 C CA . PHE A 1 87 ? -1.555 -4.295 2.219 1.00 98.19 87 PHE A CA 1
ATOM 693 C C . PHE A 1 87 ? -0.151 -3.737 2.489 1.00 98.19 87 PHE A C 1
ATOM 695 O O . PHE A 1 87 ? 0.503 -3.245 1.573 1.00 98.19 87 PHE A O 1
ATOM 702 N N . LEU A 1 88 ? 0.356 -3.891 3.718 1.00 97.19 88 LEU A N 1
ATOM 703 C CA . LEU A 1 88 ? 1.696 -3.424 4.084 1.00 97.19 88 LEU A CA 1
ATOM 704 C C . LEU A 1 88 ? 2.800 -4.136 3.290 1.00 97.19 88 LEU A C 1
ATOM 706 O O . LEU A 1 88 ? 3.828 -3.523 2.995 1.00 97.19 88 LEU A O 1
ATOM 710 N N . ALA A 1 89 ? 2.617 -5.427 2.992 1.00 97.44 89 ALA A N 1
ATOM 711 C CA . ALA A 1 89 ? 3.594 -6.229 2.262 1.00 97.44 89 ALA A CA 1
ATOM 712 C C . ALA A 1 89 ? 3.660 -5.839 0.783 1.00 97.44 89 ALA A C 1
ATOM 714 O O . ALA A 1 89 ? 4.757 -5.721 0.244 1.00 97.44 89 ALA A O 1
ATOM 715 N N . LEU A 1 90 ? 2.513 -5.593 0.149 1.00 97.44 90 LEU A N 1
ATOM 716 C CA . LEU A 1 90 ? 2.429 -5.136 -1.237 1.00 97.44 90 LEU A CA 1
ATOM 717 C C . LEU A 1 90 ? 2.985 -3.717 -1.391 1.00 97.44 90 LEU A C 1
ATOM 719 O O . LEU A 1 90 ? 3.799 -3.487 -2.279 1.00 97.44 90 LEU A O 1
ATOM 723 N N . ASP A 1 91 ? 2.617 -2.798 -0.495 1.00 94.81 91 ASP A N 1
ATOM 724 C CA . ASP A 1 91 ? 3.008 -1.383 -0.552 1.00 94.81 91 ASP A CA 1
ATOM 725 C C . ASP A 1 91 ? 4.537 -1.205 -0.606 1.00 94.81 91 ASP A C 1
ATOM 727 O O . ASP A 1 91 ? 5.069 -0.576 -1.520 1.00 94.81 91 ASP A O 1
ATOM 731 N N . ILE A 1 92 ? 5.279 -1.846 0.306 1.00 94.00 92 ILE A N 1
ATOM 732 C CA . ILE A 1 92 ? 6.749 -1.767 0.299 1.00 94.00 92 ILE A CA 1
ATOM 733 C C . ILE A 1 92 ? 7.410 -2.845 -0.563 1.00 94.00 92 ILE A C 1
ATOM 735 O O . ILE A 1 92 ? 8.512 -2.645 -1.076 1.00 94.00 92 ILE A O 1
ATOM 739 N N . GLY A 1 93 ? 6.784 -4.013 -0.714 1.00 95.81 93 GLY A N 1
ATOM 740 C CA . GLY A 1 93 ? 7.311 -5.115 -1.516 1.00 95.81 93 GLY A CA 1
ATOM 741 C C . GLY A 1 93 ? 7.414 -4.727 -2.984 1.00 95.81 93 GLY A C 1
ATOM 742 O O . GLY A 1 93 ? 8.444 -4.993 -3.602 1.00 95.81 93 GLY A O 1
ATOM 743 N N . LEU A 1 94 ? 6.404 -4.012 -3.488 1.00 96.00 94 LEU A N 1
ATOM 744 C CA . LEU A 1 94 ? 6.338 -3.486 -4.852 1.00 96.00 94 LEU A CA 1
ATOM 745 C C . LEU A 1 94 ? 6.913 -2.066 -4.991 1.00 96.00 94 LEU A C 1
ATOM 747 O O . LEU A 1 94 ? 6.953 -1.543 -6.100 1.00 96.00 94 LEU A O 1
ATOM 751 N N . ILE A 1 95 ? 7.402 -1.483 -3.888 1.00 93.69 95 ILE A N 1
ATOM 752 C CA . ILE A 1 95 ? 7.990 -0.138 -3.816 1.00 93.69 95 ILE A CA 1
ATOM 753 C C . ILE A 1 95 ? 7.028 0.914 -4.383 1.00 93.69 95 ILE A C 1
ATOM 755 O O . ILE A 1 95 ? 7.335 1.568 -5.367 1.00 93.69 95 ILE A O 1
ATOM 759 N N . ASN A 1 96 ? 5.856 1.081 -3.770 1.00 91.88 96 ASN A N 1
ATOM 760 C CA . ASN A 1 96 ? 4.922 2.125 -4.187 1.00 91.88 96 ASN A CA 1
ATOM 761 C C . ASN A 1 96 ? 5.425 3.518 -3.753 1.00 91.88 96 ASN A C 1
ATOM 763 O O . ASN A 1 96 ? 5.323 3.869 -2.577 1.00 91.88 96 ASN A O 1
ATOM 767 N N . GLY A 1 97 ? 6.021 4.289 -4.662 1.00 86.25 97 GLY A N 1
ATOM 768 C CA . GLY A 1 97 ? 6.777 5.520 -4.384 1.00 86.25 97 GLY A CA 1
ATOM 769 C C . GLY A 1 97 ? 5.989 6.697 -3.790 1.00 86.25 97 GLY A C 1
ATOM 770 O O . GLY A 1 97 ? 6.589 7.655 -3.294 1.00 86.25 97 GLY A O 1
ATOM 771 N N . ASP A 1 98 ? 4.665 6.629 -3.770 1.00 84.75 98 ASP A N 1
ATOM 772 C CA . ASP A 1 98 ? 3.772 7.597 -3.130 1.00 84.75 98 ASP A CA 1
ATOM 773 C C . ASP A 1 98 ? 2.740 6.954 -2.188 1.00 84.75 98 ASP A C 1
ATOM 775 O O . ASP A 1 98 ? 1.917 7.657 -1.605 1.00 84.75 98 ASP A O 1
ATOM 779 N N . GLY A 1 99 ? 2.863 5.649 -1.936 1.00 88.50 99 GLY A N 1
ATOM 780 C CA . GLY A 1 99 ? 1.986 4.895 -1.048 1.00 88.50 99 GLY A CA 1
ATOM 781 C C . GLY A 1 99 ? 2.163 5.186 0.446 1.00 88.50 99 GLY A C 1
ATOM 782 O O . GLY A 1 99 ? 2.806 6.149 0.895 1.00 88.50 99 GLY A O 1
ATOM 783 N N . TYR A 1 100 ? 1.605 4.302 1.273 1.00 91.25 100 TYR A N 1
ATOM 784 C CA . TYR A 1 100 ? 1.509 4.524 2.715 1.00 91.25 100 TYR A CA 1
ATOM 785 C C . TYR A 1 100 ? 2.883 4.605 3.392 1.00 91.25 100 TYR A C 1
ATOM 787 O O . TYR A 1 100 ? 3.119 5.485 4.225 1.00 91.25 100 TYR A O 1
ATOM 795 N N . TRP A 1 101 ? 3.816 3.718 3.034 1.00 87.38 101 TRP A N 1
ATOM 796 C CA . TRP A 1 101 ? 5.141 3.639 3.661 1.00 87.38 101 TRP A CA 1
ATOM 797 C C . TRP A 1 101 ? 5.997 4.899 3.486 1.00 87.38 101 TRP A C 1
ATOM 799 O O . TRP A 1 101 ? 6.925 5.094 4.273 1.00 87.38 101 TRP A O 1
ATOM 809 N N . ILE A 1 102 ? 5.675 5.762 2.520 1.00 83.56 102 ILE A N 1
ATOM 810 C CA . ILE A 1 102 ? 6.419 6.989 2.227 1.00 83.56 102 ILE A CA 1
ATOM 811 C C . ILE A 1 102 ? 5.603 8.248 2.533 1.00 83.56 102 ILE A C 1
ATOM 813 O O . ILE A 1 102 ? 6.061 9.085 3.318 1.00 83.56 102 ILE A O 1
ATOM 817 N N . ARG A 1 103 ? 4.379 8.368 2.009 1.00 85.44 103 ARG A N 1
ATOM 818 C CA . ARG A 1 103 ? 3.560 9.591 2.113 1.00 85.44 103 ARG A CA 1
ATOM 819 C C . ARG A 1 103 ? 2.334 9.463 3.009 1.00 85.44 103 ARG A C 1
ATOM 821 O O . ARG A 1 103 ? 1.659 10.465 3.241 1.00 85.44 103 ARG A O 1
ATOM 828 N N . SER A 1 104 ? 2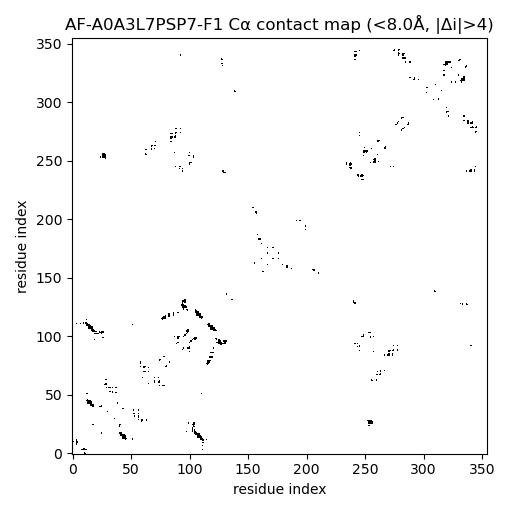.072 8.275 3.558 1.00 89.88 104 SER A N 1
ATOM 829 C CA . SER A 1 104 ? 0.840 7.998 4.305 1.00 89.88 104 SER A CA 1
ATOM 830 C C . SER A 1 104 ? -0.414 8.281 3.457 1.00 89.88 104 SER A C 1
ATOM 832 O O . SER A 1 104 ? -1.395 8.827 3.963 1.00 89.88 104 SER A O 1
ATOM 834 N N . SER A 1 105 ? -0.367 7.957 2.162 1.00 89.25 105 SER A N 1
ATOM 835 C CA . SER A 1 105 ? -1.426 8.234 1.186 1.00 89.25 105 SER A CA 1
ATOM 836 C C . SER A 1 105 ? -1.656 7.066 0.227 1.00 89.25 105 SER A C 1
ATOM 838 O O . SER A 1 105 ? -1.050 6.006 0.379 1.00 89.25 105 SER A O 1
ATOM 840 N N . ASP A 1 106 ? -2.600 7.262 -0.693 1.00 90.88 106 ASP A N 1
ATOM 841 C CA . ASP A 1 106 ? -2.924 6.380 -1.816 1.00 90.88 106 ASP A CA 1
ATOM 842 C C . ASP A 1 106 ? -3.333 4.979 -1.372 1.00 90.88 106 ASP A C 1
ATOM 844 O O . ASP A 1 106 ? -2.859 3.930 -1.794 1.00 90.88 106 ASP A O 1
ATOM 848 N N . TYR A 1 107 ? -4.313 4.984 -0.474 1.00 95.38 107 TYR A N 1
ATOM 849 C CA . TYR A 1 107 ? -5.013 3.784 -0.060 1.00 95.38 107 TYR A CA 1
ATOM 850 C C . TYR A 1 107 ? -6.489 4.081 0.186 1.00 95.38 107 TYR A C 1
ATOM 852 O O . TYR A 1 107 ? -6.936 5.225 0.334 1.00 95.38 107 TYR A O 1
ATOM 860 N N . SER A 1 108 ? -7.280 3.018 0.187 1.00 96.62 108 SER A N 1
ATOM 861 C CA . SER A 1 108 ? -8.700 3.066 0.500 1.00 96.62 108 SER A CA 1
ATOM 862 C C . SER A 1 108 ? -8.987 2.304 1.785 1.00 96.62 108 SER A C 1
ATOM 864 O O . SER A 1 108 ? -8.318 1.331 2.127 1.00 96.62 108 SER A O 1
ATOM 866 N N . ILE A 1 109 ? -10.021 2.743 2.489 1.00 98.12 109 ILE A N 1
ATOM 867 C CA . ILE A 1 109 ? -10.518 2.109 3.706 1.00 98.12 109 ILE A CA 1
ATOM 868 C C . ILE A 1 109 ? -11.943 1.665 3.420 1.00 98.12 109 ILE A C 1
ATOM 870 O O . ILE A 1 109 ? -12.747 2.461 2.932 1.00 98.12 109 ILE A O 1
ATOM 874 N N . ALA A 1 110 ? -12.277 0.423 3.741 1.00 98.19 110 ALA A N 1
ATOM 875 C CA . ALA A 1 110 ? -13.649 -0.063 3.740 1.00 98.19 110 ALA A CA 1
ATOM 876 C C . ALA A 1 110 ? -14.033 -0.516 5.148 1.00 98.19 110 ALA A C 1
ATOM 878 O O . ALA A 1 110 ? -13.235 -1.146 5.827 1.00 98.19 110 ALA A O 1
ATOM 879 N N . LEU A 1 111 ? -15.248 -0.193 5.578 1.00 98.44 111 LEU A N 1
ATOM 880 C CA . LEU A 1 111 ? -15.902 -0.753 6.754 1.00 98.44 111 LEU A CA 1
ATOM 881 C C . LEU A 1 111 ? -17.054 -1.616 6.254 1.00 98.44 111 LEU A C 1
ATOM 883 O O . LEU A 1 111 ? -17.971 -1.078 5.628 1.00 98.44 111 LEU A O 1
ATOM 887 N N . ASP A 1 112 ? -16.997 -2.920 6.494 1.00 97.00 112 ASP A N 1
ATOM 888 C CA . ASP A 1 112 ? -18.054 -3.849 6.105 1.00 97.00 112 ASP A CA 1
ATOM 889 C C . ASP A 1 112 ? -19.281 -3.755 7.036 1.00 97.00 112 ASP A C 1
ATOM 891 O O . ASP A 1 112 ? -19.299 -3.036 8.041 1.00 97.00 112 ASP A O 1
ATOM 895 N N . GLU A 1 113 ? -20.352 -4.476 6.703 1.00 95.69 113 GLU A N 1
ATOM 896 C CA . GLU A 1 113 ? -21.576 -4.480 7.515 1.00 95.69 113 GLU A CA 1
ATOM 897 C C . GLU A 1 113 ? -21.432 -5.171 8.880 1.00 95.69 113 GLU A C 1
ATOM 899 O O . GLU A 1 113 ? -22.295 -5.001 9.740 1.00 95.69 113 GLU A O 1
ATOM 904 N N . LYS A 1 114 ? -20.360 -5.946 9.074 1.00 95.50 114 LYS A N 1
ATOM 905 C CA . LYS A 1 114 ? -20.037 -6.662 10.314 1.00 95.50 114 LYS A CA 1
ATOM 906 C C . LYS A 1 114 ? -19.179 -5.814 11.253 1.00 95.50 114 LYS A C 1
ATOM 908 O O . LYS A 1 114 ? -18.850 -6.268 12.346 1.00 95.50 114 LYS A O 1
ATOM 913 N N . GLY A 1 115 ? -18.831 -4.591 10.851 1.00 96.56 115 GLY A N 1
ATOM 914 C CA . GLY A 1 115 ? -17.994 -3.690 11.633 1.00 96.56 115 GLY A CA 1
ATOM 915 C C . GLY A 1 115 ? -16.496 -3.959 11.482 1.00 96.56 115 GLY A C 1
ATOM 916 O O . GLY A 1 115 ? -15.722 -3.526 12.335 1.00 96.56 115 GLY A O 1
ATOM 917 N N . LYS A 1 116 ? -16.079 -4.668 10.424 1.00 98.06 116 LYS A N 1
ATOM 918 C CA . LYS A 1 116 ? -14.677 -4.928 10.101 1.00 98.06 116 LYS A CA 1
ATOM 919 C C . LYS A 1 116 ? -14.134 -3.926 9.096 1.00 98.06 116 LYS A C 1
ATOM 921 O O . LYS A 1 116 ? -14.707 -3.696 8.034 1.00 98.06 116 LYS A O 1
ATOM 926 N N . PHE A 1 117 ? -13.003 -3.332 9.448 1.00 98.75 117 PHE A N 1
ATOM 927 C CA . PHE A 1 117 ? -12.209 -2.500 8.567 1.00 98.75 117 PHE A CA 1
ATOM 928 C C . PHE A 1 117 ? -11.328 -3.353 7.654 1.00 98.75 117 PHE A C 1
ATOM 930 O O . PHE A 1 117 ? -10.771 -4.361 8.083 1.00 98.75 117 PHE A O 1
ATOM 937 N N . HIS A 1 118 ? -11.151 -2.887 6.424 1.00 98.38 118 HIS A N 1
ATOM 938 C CA . HIS A 1 118 ? -10.231 -3.421 5.429 1.00 98.38 118 HIS A CA 1
ATOM 939 C C . HIS A 1 118 ? -9.423 -2.258 4.850 1.00 98.38 118 HIS A C 1
ATOM 941 O O . HIS A 1 118 ? -9.998 -1.244 4.441 1.00 98.38 118 HIS A O 1
ATOM 947 N N . ILE A 1 119 ? -8.098 -2.401 4.836 1.00 98.06 119 ILE A N 1
ATOM 948 C CA . ILE A 1 119 ? -7.170 -1.433 4.241 1.00 98.06 119 ILE A CA 1
ATOM 949 C C . ILE A 1 119 ? -6.758 -1.967 2.874 1.00 98.06 119 ILE A C 1
ATOM 951 O O . ILE A 1 119 ? -6.363 -3.124 2.756 1.00 98.06 119 ILE A O 1
ATOM 955 N N . LEU A 1 120 ? -6.909 -1.144 1.843 1.00 96.06 120 LEU A N 1
ATOM 956 C CA . LEU A 1 120 ? -6.854 -1.572 0.451 1.00 96.06 120 LEU A CA 1
ATOM 957 C C . LEU A 1 120 ? -5.861 -0.702 -0.322 1.00 96.06 120 LEU A C 1
ATOM 959 O O . LEU A 1 120 ? -5.942 0.525 -0.203 1.00 96.06 120 LEU A O 1
ATOM 963 N N . PRO A 1 121 ? -4.983 -1.290 -1.153 1.00 94.25 121 PRO A N 1
ATOM 964 C CA . PRO A 1 121 ? -4.149 -0.511 -2.057 1.00 94.25 121 PRO A CA 1
ATOM 965 C C . PRO A 1 121 ? -4.997 0.355 -2.997 1.00 94.25 121 PRO A C 1
ATOM 967 O O . PRO A 1 121 ? -6.092 -0.032 -3.416 1.00 94.25 121 PRO A O 1
ATOM 970 N N . HIS A 1 122 ? -4.491 1.534 -3.328 1.00 92.75 122 HIS A N 1
ATOM 971 C CA . HIS A 1 122 ? -5.050 2.436 -4.328 1.00 92.75 122 HIS A CA 1
ATOM 972 C C . HIS A 1 122 ? -3.884 3.137 -5.036 1.00 92.75 122 HIS A C 1
ATOM 974 O O . HIS A 1 122 ? -2.797 3.164 -4.481 1.00 92.75 122 HIS A O 1
ATOM 980 N N . ASP A 1 123 ? -4.092 3.655 -6.250 1.00 91.50 123 ASP A N 1
ATOM 981 C CA . ASP A 1 123 ? -3.089 4.472 -6.970 1.00 91.50 123 ASP A CA 1
ATOM 982 C C . ASP A 1 123 ? -1.648 3.919 -6.912 1.00 91.50 123 ASP A C 1
ATOM 984 O O . ASP A 1 123 ? -0.710 4.579 -6.494 1.00 91.50 123 ASP A O 1
ATOM 988 N N . MET A 1 124 ? -1.452 2.653 -7.298 1.00 91.88 124 MET A N 1
ATOM 989 C CA . MET A 1 124 ? -0.113 2.038 -7.308 1.00 91.88 124 MET A CA 1
ATOM 990 C C . MET A 1 124 ? 0.656 2.330 -8.608 1.00 91.88 124 MET A C 1
ATOM 992 O O . MET A 1 124 ? 1.334 1.452 -9.142 1.00 91.88 124 MET A O 1
ATOM 996 N N . ASN A 1 125 ? 0.497 3.526 -9.178 1.00 90.50 125 ASN A N 1
ATOM 997 C CA . ASN A 1 125 ? 1.171 3.913 -10.421 1.00 90.50 125 ASN A CA 1
ATOM 998 C C . ASN A 1 125 ? 2.669 4.192 -10.226 1.00 90.50 125 ASN A C 1
ATOM 1000 O O . ASN A 1 125 ? 3.409 4.092 -11.199 1.00 90.50 125 ASN A O 1
ATOM 1004 N N . GLU A 1 126 ? 3.114 4.480 -8.999 1.00 89.12 126 GLU A N 1
ATOM 1005 C CA . GLU A 1 126 ? 4.532 4.644 -8.638 1.00 89.12 126 GLU A CA 1
ATOM 1006 C C . GLU A 1 126 ? 5.163 3.339 -8.108 1.00 89.12 126 GLU A C 1
ATOM 1008 O O . GLU A 1 126 ? 6.133 3.367 -7.349 1.00 89.12 126 GLU A O 1
ATOM 1013 N N . ALA A 1 127 ? 4.592 2.179 -8.444 1.00 92.88 127 ALA A N 1
ATOM 1014 C CA . ALA A 1 127 ? 5.152 0.870 -8.113 1.00 92.88 127 ALA A CA 1
ATOM 1015 C C . ALA A 1 127 ? 6.042 0.320 -9.243 1.00 92.88 127 ALA A C 1
ATOM 1017 O O . ALA A 1 127 ? 5.968 0.745 -10.393 1.00 92.88 127 ALA A O 1
ATOM 1018 N N . PHE A 1 128 ? 6.841 -0.704 -8.927 1.00 93.38 128 PHE A N 1
ATOM 1019 C CA . PHE A 1 128 ? 7.722 -1.418 -9.867 1.00 93.38 128 PHE A CA 1
ATOM 1020 C C . PHE A 1 128 ? 8.938 -0.635 -10.382 1.00 93.38 128 PHE A C 1
ATOM 1022 O O . PHE A 1 128 ? 9.525 -0.988 -11.406 1.00 93.38 128 PHE A O 1
ATOM 1029 N N . HIS A 1 129 ? 9.381 0.378 -9.643 1.00 87.44 129 HIS A N 1
ATOM 1030 C CA . HIS A 1 129 ? 10.654 1.053 -9.883 1.00 87.44 129 HIS A CA 1
ATOM 1031 C C . HIS A 1 129 ? 11.304 1.476 -8.564 1.00 87.44 129 HIS A C 1
ATOM 1033 O O . HIS A 1 129 ? 10.714 1.380 -7.488 1.00 87.44 129 HIS A O 1
ATOM 1039 N N . ALA A 1 130 ? 12.563 1.909 -8.628 1.00 84.69 130 ALA A N 1
ATOM 1040 C CA . ALA A 1 130 ? 13.211 2.513 -7.472 1.00 84.69 130 ALA A CA 1
ATOM 1041 C C . ALA A 1 130 ? 12.510 3.838 -7.107 1.00 84.69 130 ALA A C 1
ATOM 1043 O O . ALA A 1 130 ? 12.047 4.541 -8.012 1.00 84.69 130 ALA A O 1
ATOM 1044 N N . PRO A 1 131 ? 12.457 4.226 -5.818 1.00 73.62 131 PRO A N 1
ATOM 1045 C CA . PRO A 1 131 ? 11.855 5.494 -5.434 1.00 73.62 131 PRO A CA 1
ATOM 1046 C C . PRO A 1 131 ? 12.615 6.650 -6.086 1.00 73.62 131 PRO A C 1
ATOM 1048 O O . PRO A 1 131 ? 13.826 6.795 -5.891 1.00 73.62 131 PRO A O 1
ATOM 1051 N N . HIS A 1 132 ? 11.906 7.493 -6.829 1.00 61.47 132 HIS A N 1
ATOM 1052 C CA . HIS A 1 132 ? 12.444 8.770 -7.279 1.00 61.47 132 HIS A CA 1
ATOM 1053 C C . HIS A 1 132 ? 12.395 9.751 -6.101 1.00 61.47 132 HIS A C 1
ATOM 1055 O O . HIS A 1 132 ? 11.427 9.778 -5.339 1.00 61.47 132 HIS A O 1
ATOM 1061 N N . GLY A 1 133 ? 13.465 10.528 -5.899 1.00 47.50 133 GLY A N 1
ATOM 1062 C CA . GLY A 1 133 ? 13.525 11.511 -4.814 1.00 47.50 133 GLY A CA 1
ATOM 1063 C C . GLY A 1 133 ? 12.321 12.469 -4.843 1.00 47.50 133 GLY A C 1
ATOM 1064 O O . GLY A 1 133 ? 11.724 12.675 -5.904 1.00 47.50 133 GLY A O 1
ATOM 1065 N N . PRO A 1 134 ? 11.935 13.060 -3.697 1.00 32.06 134 PRO A N 1
ATOM 1066 C CA . PRO A 1 134 ? 10.756 13.916 -3.626 1.00 32.06 134 PRO A CA 1
ATOM 1067 C C . PRO A 1 134 ? 10.855 15.063 -4.645 1.00 32.06 134 PRO A C 1
ATOM 1069 O O . PRO A 1 134 ? 11.701 15.942 -4.507 1.00 32.06 134 PRO A O 1
ATOM 1072 N N . GLY A 1 135 ? 9.989 15.038 -5.667 1.00 36.84 135 GLY A N 1
ATOM 1073 C CA . GLY A 1 135 ? 9.822 16.133 -6.632 1.00 36.84 135 GLY A CA 1
ATOM 1074 C C . GLY A 1 135 ? 10.252 15.882 -8.084 1.00 36.84 135 GLY A C 1
ATOM 1075 O O . GLY A 1 135 ? 10.232 16.828 -8.861 1.00 36.84 135 GLY A O 1
ATOM 1076 N N . MET A 1 136 ? 10.608 14.660 -8.491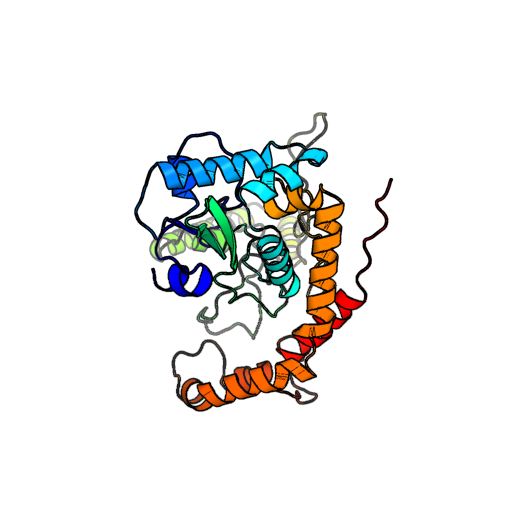 1.00 30.53 136 MET A N 1
ATOM 1077 C CA . MET A 1 136 ? 10.973 14.350 -9.888 1.00 30.53 136 MET A CA 1
ATOM 1078 C C . MET A 1 136 ? 10.141 13.181 -10.431 1.00 30.53 136 MET A C 1
ATOM 1080 O O . MET A 1 136 ? 10.656 12.109 -10.719 1.00 30.53 136 MET A O 1
ATOM 1084 N N . GLY A 1 137 ? 8.830 13.388 -10.532 1.00 33.19 137 GLY A N 1
ATOM 1085 C CA . GLY A 1 137 ? 7.879 12.426 -11.093 1.00 33.19 137 GLY A CA 1
ATOM 1086 C C . GLY A 1 137 ? 6.804 13.179 -11.860 1.00 33.19 137 GLY A C 1
ATOM 1087 O O . GLY A 1 137 ? 5.7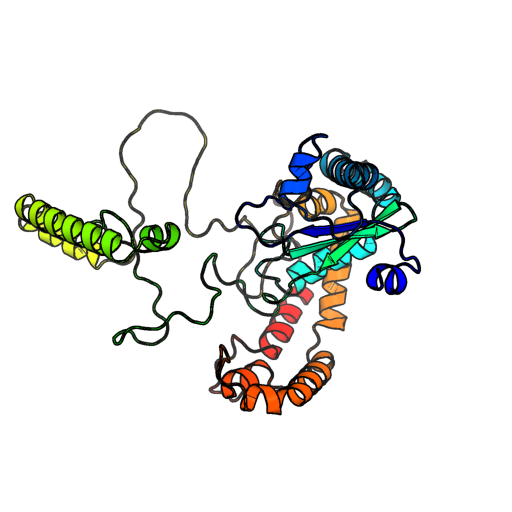35 13.464 -11.336 1.00 33.19 137 GLY A O 1
ATOM 1088 N N . GLY A 1 138 ? 7.137 13.602 -13.075 1.00 25.91 138 GLY A N 1
ATOM 1089 C CA . GLY A 1 138 ? 6.218 14.293 -13.968 1.00 25.91 138 GLY A CA 1
ATOM 1090 C C . GLY A 1 138 ? 6.797 14.312 -15.377 1.00 25.91 138 GLY A C 1
ATOM 1091 O O . GLY A 1 138 ? 7.717 15.088 -15.640 1.00 25.91 138 GLY A O 1
ATOM 1092 N N . PRO A 1 139 ? 6.315 13.472 -16.304 1.00 39.19 139 PRO A N 1
ATOM 1093 C CA . PRO A 1 139 ? 6.794 13.515 -17.676 1.00 39.19 139 PRO A CA 1
ATOM 1094 C C . PRO A 1 139 ? 6.100 14.683 -18.385 1.00 39.19 139 PRO A C 1
ATOM 1096 O O . PRO A 1 139 ? 4.881 14.682 -18.534 1.00 39.19 139 PRO A O 1
ATOM 1099 N N . GLY A 1 140 ? 6.854 15.704 -18.805 1.00 35.09 140 GLY A N 1
ATOM 1100 C CA . GLY A 1 140 ? 6.278 16.791 -19.613 1.00 35.09 140 GLY A CA 1
ATOM 1101 C C . GLY A 1 140 ? 6.898 18.184 -19.502 1.00 35.09 140 GLY A C 1
ATOM 1102 O O . GLY A 1 140 ? 6.355 19.123 -20.082 1.00 35.09 140 GLY A O 1
ATOM 1103 N N . GLY A 1 141 ? 8.024 18.364 -18.807 1.00 28.44 141 GLY A N 1
ATOM 1104 C CA . GLY A 1 141 ? 8.730 19.648 -18.781 1.00 28.44 141 GLY A CA 1
ATOM 1105 C C . GLY A 1 141 ? 9.361 19.981 -20.136 1.00 28.44 141 GLY A C 1
ATOM 1106 O O . GLY A 1 141 ? 10.427 19.474 -20.473 1.00 28.44 141 GLY A O 1
ATOM 1107 N N . ARG A 1 142 ? 8.686 20.825 -20.920 1.00 31.42 142 ARG A N 1
ATOM 1108 C CA . ARG A 1 142 ? 9.095 21.354 -22.230 1.00 31.42 142 ARG A CA 1
ATOM 1109 C C . ARG A 1 142 ? 10.493 21.985 -22.147 1.00 31.42 142 ARG A C 1
ATOM 1111 O O . ARG A 1 142 ? 10.641 23.128 -21.726 1.00 31.42 142 ARG A O 1
ATOM 1118 N N . GLY A 1 143 ? 11.512 21.226 -22.548 1.00 29.89 143 GLY A N 1
ATOM 1119 C CA . GLY A 1 143 ? 12.892 21.691 -22.639 1.00 29.89 143 GLY A CA 1
ATOM 1120 C C . GLY A 1 143 ? 13.018 22.829 -23.650 1.00 29.89 143 GLY A C 1
ATOM 1121 O O . GLY A 1 143 ? 12.786 22.638 -24.845 1.00 29.89 143 GLY A O 1
ATOM 1122 N N . GLY A 1 144 ? 13.371 24.019 -23.162 1.00 27.45 144 GLY A N 1
ATOM 1123 C CA . GLY A 1 144 ? 13.863 25.106 -24.002 1.00 27.45 144 GLY A CA 1
ATOM 1124 C C . GLY A 1 144 ? 15.189 24.712 -24.672 1.00 27.45 144 GLY A C 1
ATOM 1125 O O . GLY A 1 144 ? 15.917 23.865 -24.146 1.00 27.45 144 GLY A O 1
ATOM 1126 N N . PRO A 1 145 ? 15.515 25.286 -25.840 1.00 30.31 145 PRO A N 1
ATOM 1127 C CA . PRO A 1 145 ? 16.623 24.809 -26.652 1.00 30.31 145 PRO A CA 1
ATOM 1128 C C . PRO A 1 145 ? 17.958 25.167 -25.992 1.00 30.31 145 PRO A C 1
ATOM 1130 O O . PRO A 1 145 ? 18.334 26.336 -25.955 1.00 30.31 145 PRO A O 1
ATOM 1133 N N . GLY A 1 146 ? 18.674 24.161 -25.476 1.00 31.19 146 GLY A N 1
ATOM 1134 C CA . GLY A 1 146 ? 20.063 24.341 -25.034 1.00 31.19 146 GLY A CA 1
ATOM 1135 C C . GLY A 1 146 ? 20.615 23.402 -23.956 1.00 31.19 146 GLY A C 1
ATOM 1136 O O . GLY A 1 146 ? 21.786 23.544 -23.623 1.00 31.19 146 GLY A O 1
ATOM 1137 N N . GLY A 1 147 ? 19.845 22.458 -23.405 1.00 27.89 147 GLY A N 1
ATOM 1138 C CA . GLY A 1 147 ? 20.336 21.523 -22.378 1.00 27.89 147 GLY A CA 1
ATOM 1139 C C . GLY A 1 147 ? 20.242 20.068 -22.830 1.00 27.89 147 GLY A C 1
ATOM 1140 O O . GLY A 1 147 ? 19.168 19.622 -23.220 1.00 27.89 147 GLY A O 1
ATOM 1141 N N . GLY A 1 148 ? 21.359 19.335 -22.796 1.00 26.50 148 GLY A N 1
ATOM 1142 C CA . GLY A 1 148 ? 21.405 17.904 -23.111 1.00 26.50 148 GLY A CA 1
ATOM 1143 C C . GLY A 1 148 ? 20.550 17.033 -22.171 1.00 26.50 148 GLY A C 1
ATOM 1144 O O . GLY A 1 148 ? 20.056 17.514 -21.148 1.00 26.50 148 GLY A O 1
ATOM 1145 N N . PRO A 1 149 ? 20.356 15.745 -22.505 1.00 28.66 149 PRO A N 1
ATOM 1146 C CA . PRO A 1 149 ? 19.381 14.889 -21.836 1.00 28.66 149 PRO A CA 1
ATOM 1147 C C . PRO A 1 149 ? 19.814 14.582 -20.393 1.00 28.66 149 PRO A C 1
ATOM 1149 O O . PRO A 1 149 ? 20.859 13.971 -20.188 1.00 28.66 149 PRO A O 1
ATOM 1152 N N . GLY A 1 150 ? 19.008 14.981 -19.400 1.00 33.28 150 GLY A N 1
ATOM 1153 C CA . GLY A 1 150 ? 19.135 14.506 -18.010 1.00 33.28 150 GLY A CA 1
ATOM 1154 C C . GLY A 1 150 ? 19.759 15.455 -16.974 1.00 33.28 150 GLY A C 1
ATOM 1155 O O . GLY A 1 150 ? 20.208 14.990 -15.931 1.00 33.28 150 GLY A O 1
ATOM 1156 N N . GLY A 1 151 ? 19.800 16.769 -17.208 1.00 28.45 151 GLY A N 1
ATOM 1157 C CA . GLY A 1 151 ? 20.298 17.722 -16.206 1.00 28.45 151 GLY A CA 1
ATOM 1158 C C . GLY A 1 151 ? 19.257 18.082 -15.139 1.00 28.45 151 GLY A C 1
ATOM 1159 O O . GLY A 1 151 ? 18.235 18.683 -15.462 1.00 28.45 151 GLY A O 1
ATOM 1160 N N . PHE A 1 152 ? 19.539 17.776 -13.866 1.00 36.97 152 PHE A N 1
ATOM 1161 C CA . PHE A 1 152 ? 18.893 18.422 -12.712 1.00 36.97 152 PHE A CA 1
ATOM 1162 C C . PHE A 1 152 ? 18.893 19.956 -12.887 1.00 36.97 152 PHE A C 1
ATOM 1164 O O . PHE A 1 152 ? 19.876 20.489 -13.417 1.00 36.97 152 PHE A O 1
ATOM 1171 N N . PRO A 1 153 ? 17.870 20.702 -12.415 1.00 46.41 153 PRO A N 1
ATOM 1172 C CA . PRO A 1 153 ? 18.013 22.146 -12.283 1.00 46.41 153 PRO A CA 1
ATOM 1173 C C . PRO A 1 153 ? 19.225 22.413 -11.388 1.00 46.41 153 PRO A C 1
ATOM 1175 O O . PRO A 1 153 ? 19.353 21.823 -10.312 1.00 46.41 153 PRO A O 1
ATOM 1178 N N . ALA A 1 154 ? 20.152 23.239 -11.877 1.00 52.66 154 ALA A N 1
ATOM 1179 C CA . ALA A 1 154 ? 21.379 23.550 -11.161 1.00 52.66 154 ALA A CA 1
ATOM 1180 C C . ALA A 1 154 ? 21.048 24.033 -9.733 1.00 52.66 154 ALA A C 1
ATOM 1182 O O . ALA A 1 154 ? 20.062 24.758 -9.557 1.00 52.66 154 ALA A O 1
ATOM 1183 N N . PRO A 1 155 ? 21.833 23.637 -8.712 1.00 56.84 155 PRO A N 1
ATOM 1184 C CA . PRO A 1 155 ? 21.637 24.135 -7.357 1.00 56.84 155 PRO A CA 1
ATOM 1185 C C . PRO A 1 155 ? 21.659 25.675 -7.345 1.00 56.84 155 PRO A C 1
ATOM 1187 O O . PRO A 1 155 ? 22.360 26.277 -8.165 1.00 56.84 155 PRO A O 1
ATOM 1190 N N . PRO A 1 156 ? 20.890 26.320 -6.445 1.00 69.81 156 PRO A N 1
ATOM 1191 C CA . PRO A 1 156 ? 20.827 27.775 -6.379 1.00 69.81 156 PRO A CA 1
ATOM 1192 C C . PRO A 1 156 ? 22.221 28.353 -6.143 1.00 69.81 156 PRO A C 1
ATOM 1194 O O . PRO A 1 156 ? 22.992 27.839 -5.328 1.00 69.81 156 PRO A O 1
ATOM 1197 N N . LYS A 1 157 ? 22.550 29.422 -6.866 1.00 74.69 157 LYS A N 1
ATOM 1198 C CA . LYS A 1 157 ? 23.840 30.093 -6.717 1.00 74.69 157 LYS A CA 1
ATOM 1199 C C . LYS A 1 157 ? 23.848 30.892 -5.412 1.00 74.69 157 LYS A C 1
ATOM 1201 O O . LYS A 1 157 ? 22.807 31.418 -5.021 1.00 74.69 157 LYS A O 1
ATOM 1206 N N . PRO A 1 158 ? 25.015 31.080 -4.768 1.00 72.88 158 PRO A N 1
ATOM 1207 C CA . PRO A 1 158 ? 25.123 31.884 -3.547 1.00 72.88 158 PRO A CA 1
ATOM 1208 C C . PRO A 1 158 ? 24.592 33.321 -3.673 1.00 72.88 158 PRO A C 1
ATOM 1210 O O . PRO A 1 158 ? 24.274 33.945 -2.666 1.00 72.88 158 PRO A O 1
ATOM 1213 N N . THR A 1 159 ? 24.513 33.855 -4.896 1.00 75.50 159 THR A N 1
ATOM 1214 C CA . THR A 1 159 ? 24.019 35.209 -5.179 1.00 75.50 159 THR A CA 1
ATOM 1215 C C . THR A 1 159 ? 22.533 35.261 -5.532 1.00 75.50 159 THR A C 1
ATOM 1217 O O . THR A 1 159 ? 22.006 36.360 -5.676 1.00 75.50 159 THR A O 1
ATOM 1220 N N . ASP A 1 160 ? 21.842 34.122 -5.664 1.00 82.38 160 ASP A N 1
ATOM 1221 C CA . ASP A 1 160 ? 20.428 34.095 -6.044 1.00 82.38 160 ASP A CA 1
ATOM 1222 C C . ASP A 1 160 ? 19.554 34.663 -4.914 1.00 82.38 160 ASP A C 1
ATOM 1224 O O . ASP A 1 160 ? 19.389 34.051 -3.860 1.00 82.38 160 ASP A O 1
ATOM 1228 N N . ILE A 1 161 ? 18.933 35.822 -5.148 1.00 82.00 161 ILE A N 1
ATOM 1229 C CA . ILE A 1 161 ? 18.032 36.482 -4.186 1.00 82.00 161 ILE A CA 1
ATOM 1230 C C . ILE A 1 161 ? 16.768 35.649 -3.967 1.00 82.00 161 ILE A C 1
ATOM 1232 O O . ILE A 1 161 ? 16.199 35.622 -2.877 1.00 82.00 161 ILE A O 1
ATOM 1236 N N . PHE A 1 162 ? 16.296 34.996 -5.030 1.00 83.50 162 PHE A N 1
ATOM 1237 C CA . PHE A 1 162 ? 15.086 34.188 -5.000 1.00 83.50 162 PHE A CA 1
ATOM 1238 C C . PHE A 1 162 ? 15.248 32.967 -5.918 1.00 83.50 162 PHE A C 1
ATOM 1240 O O . PHE A 1 162 ? 15.098 33.109 -7.141 1.00 83.50 162 PHE A O 1
ATOM 1247 N N . PRO A 1 163 ? 15.585 31.788 -5.358 1.00 83.31 163 PRO A N 1
ATOM 1248 C CA . PRO A 1 163 ? 15.847 30.564 -6.107 1.00 83.31 163 PRO A CA 1
ATOM 1249 C C . PRO A 1 163 ? 14.721 30.147 -7.051 1.00 83.31 163 PRO A C 1
ATOM 1251 O O . PRO A 1 163 ? 13.540 30.318 -6.748 1.00 83.31 163 PRO A O 1
ATOM 1254 N N . PHE A 1 164 ? 15.091 29.527 -8.173 1.00 72.06 164 PHE A N 1
ATOM 1255 C CA . PHE A 1 164 ? 14.151 29.113 -9.219 1.00 72.06 164 PHE A CA 1
ATOM 1256 C C . PHE A 1 164 ? 13.027 28.206 -8.691 1.00 72.06 164 PHE A C 1
ATOM 1258 O O . PHE A 1 164 ? 11.857 28.458 -8.964 1.00 72.06 164 PHE A O 1
ATOM 1265 N N . PHE A 1 165 ? 13.355 27.235 -7.833 1.00 71.88 165 PHE A N 1
ATOM 1266 C CA . PHE A 1 165 ? 12.364 26.312 -7.269 1.00 71.88 165 PHE A CA 1
ATOM 1267 C C . PHE A 1 165 ? 11.291 27.011 -6.414 1.00 71.88 165 PHE A C 1
ATOM 1269 O O . PHE A 1 165 ? 10.148 26.564 -6.389 1.00 71.88 165 PHE A O 1
ATOM 1276 N N . LEU A 1 166 ? 11.615 28.128 -5.745 1.00 76.31 166 LEU A N 1
ATOM 1277 C CA . LEU A 1 166 ? 10.626 28.905 -4.986 1.00 76.31 166 LEU A CA 1
ATOM 1278 C C . LEU A 1 166 ? 9.705 29.714 -5.903 1.00 76.31 166 LEU A C 1
ATOM 1280 O O . LEU A 1 166 ? 8.548 29.933 -5.556 1.00 76.31 166 LEU A O 1
ATOM 1284 N N . ARG A 1 167 ? 10.194 30.145 -7.073 1.00 81.12 167 ARG A N 1
ATOM 1285 C CA . ARG A 1 167 ? 9.369 30.833 -8.083 1.00 81.12 167 ARG A CA 1
ATOM 1286 C C . ARG A 1 167 ? 8.315 29.893 -8.654 1.00 81.12 167 ARG A C 1
ATOM 1288 O O . ARG A 1 167 ? 7.185 30.310 -8.881 1.00 81.12 167 ARG A O 1
ATOM 1295 N N . ASP A 1 168 ? 8.694 28.636 -8.853 1.00 67.31 168 ASP A N 1
ATOM 1296 C CA . ASP A 1 168 ? 7.798 27.602 -9.361 1.00 67.31 168 ASP A CA 1
ATOM 1297 C C . ASP A 1 168 ? 6.817 27.120 -8.291 1.00 67.31 168 ASP A C 1
ATOM 1299 O O . ASP A 1 168 ? 5.630 27.007 -8.571 1.00 67.31 168 ASP A O 1
ATOM 1303 N N . MET A 1 169 ? 7.274 26.930 -7.047 1.00 65.94 169 MET A N 1
ATOM 1304 C CA . MET A 1 169 ? 6.411 26.534 -5.924 1.00 65.94 169 MET A CA 1
ATOM 1305 C C . MET A 1 169 ? 5.319 27.567 -5.612 1.00 65.94 169 MET A C 1
ATOM 1307 O O . MET A 1 169 ? 4.247 27.207 -5.136 1.00 65.94 169 MET A O 1
ATOM 1311 N N . LEU A 1 170 ? 5.599 28.850 -5.851 1.00 77.62 170 LEU A N 1
ATOM 1312 C CA . LEU A 1 170 ? 4.640 29.941 -5.667 1.00 77.62 170 LEU A CA 1
ATOM 1313 C C . LEU A 1 170 ? 3.843 30.266 -6.935 1.00 77.62 170 LEU A C 1
ATOM 1315 O O . LEU A 1 170 ? 3.091 31.237 -6.926 1.00 77.62 170 LEU A O 1
ATOM 1319 N N . GLU A 1 171 ? 4.032 29.494 -8.009 1.00 79.94 171 GLU A N 1
ATOM 1320 C CA . GLU A 1 171 ? 3.347 29.675 -9.293 1.00 79.94 171 GLU A CA 1
ATOM 1321 C C . GLU A 1 171 ? 3.453 31.117 -9.833 1.00 79.94 171 GLU A C 1
ATOM 1323 O O . GLU A 1 171 ? 2.487 31.681 -10.344 1.00 79.94 171 GLU A O 1
ATOM 1328 N N . LEU A 1 172 ? 4.637 31.740 -9.713 1.00 79.62 172 LEU A N 1
ATOM 1329 C CA . LEU A 1 172 ? 4.823 33.137 -10.122 1.00 79.62 172 LEU A CA 1
ATOM 1330 C C . LEU A 1 172 ? 4.593 33.328 -11.628 1.00 79.62 172 LEU A C 1
ATOM 1332 O O . LEU A 1 172 ? 5.113 32.555 -12.442 1.00 79.62 172 LEU A O 1
ATOM 1336 N N . ASP A 1 173 ? 3.910 34.414 -11.987 1.00 80.56 173 ASP A N 1
ATOM 1337 C CA . ASP A 1 173 ? 3.658 34.803 -13.376 1.00 80.56 173 ASP A CA 1
ATOM 1338 C C . ASP A 1 173 ? 4.891 35.439 -14.060 1.00 80.56 173 ASP A C 1
ATOM 1340 O O . ASP A 1 173 ? 5.892 35.796 -13.425 1.00 80.56 173 ASP A O 1
ATOM 1344 N N . ASP A 1 174 ? 4.827 35.603 -15.385 1.00 83.44 174 ASP A N 1
ATOM 1345 C CA . ASP A 1 174 ? 5.930 36.145 -16.191 1.00 83.44 174 ASP A CA 1
ATOM 1346 C C . ASP A 1 174 ? 6.341 37.569 -15.777 1.00 83.44 174 ASP A C 1
ATOM 1348 O O . ASP A 1 174 ? 7.522 37.932 -15.835 1.00 83.44 174 ASP A O 1
ATOM 1352 N N . ALA A 1 175 ? 5.387 38.394 -15.336 1.00 84.69 175 ALA A N 1
ATOM 1353 C CA . ALA A 1 175 ? 5.656 39.765 -14.920 1.00 84.69 175 ALA A CA 1
ATOM 1354 C C . ALA A 1 175 ? 6.382 39.806 -13.566 1.00 84.69 175 ALA A C 1
ATOM 1356 O O . ALA A 1 175 ? 7.289 40.623 -13.372 1.00 84.69 175 ALA A O 1
ATOM 1357 N N . GLN A 1 176 ? 6.021 38.917 -12.642 1.00 83.88 176 GLN A N 1
ATOM 1358 C CA . GLN A 1 176 ? 6.677 38.729 -11.349 1.00 83.88 176 GLN A CA 1
ATOM 1359 C C . GLN A 1 176 ? 8.093 38.172 -11.523 1.00 83.88 176 GLN A C 1
ATOM 1361 O O . GLN A 1 176 ? 9.037 38.708 -10.936 1.00 83.88 176 GLN A O 1
ATOM 1366 N N . ARG A 1 177 ? 8.271 37.168 -12.390 1.00 84.62 177 ARG A N 1
ATOM 1367 C CA . ARG A 1 177 ? 9.591 36.599 -12.714 1.00 84.62 177 ARG A CA 1
ATOM 1368 C C . ARG A 1 177 ? 10.532 37.656 -13.290 1.00 84.62 177 ARG A C 1
ATOM 1370 O O . ARG A 1 177 ? 11.642 37.821 -12.793 1.00 84.62 177 ARG A O 1
ATOM 1377 N N . LYS A 1 178 ? 10.045 38.470 -14.231 1.00 85.94 178 LYS A N 1
ATOM 1378 C CA . LYS A 1 178 ? 10.824 39.560 -14.837 1.00 85.94 178 LYS A CA 1
ATOM 1379 C C . LYS A 1 178 ? 11.267 40.625 -13.826 1.00 85.94 178 LYS A C 1
ATOM 1381 O O . LYS A 1 178 ? 12.357 41.181 -13.958 1.00 85.94 178 LYS A O 1
ATOM 1386 N N . LYS A 1 179 ? 10.445 40.917 -12.809 1.00 90.12 179 LYS A N 1
ATOM 1387 C CA . LYS A 1 179 ? 10.821 41.830 -11.714 1.00 90.12 179 LYS A CA 1
ATOM 1388 C C . LYS A 1 179 ? 11.919 41.239 -10.830 1.00 90.12 179 LYS A C 1
ATOM 1390 O O . LYS A 1 179 ? 12.837 41.965 -10.458 1.00 90.12 179 LYS A O 1
ATOM 1395 N N . LEU A 1 180 ? 11.848 39.943 -10.526 1.00 87.56 180 LEU A N 1
ATOM 1396 C CA . LEU A 1 180 ? 12.886 39.250 -9.759 1.00 87.56 180 LEU A CA 1
ATOM 1397 C C . LEU A 1 180 ? 14.215 39.182 -10.518 1.00 87.56 180 LEU A C 1
ATOM 1399 O O . LEU A 1 180 ? 15.259 39.379 -9.908 1.00 87.56 180 LEU A O 1
ATOM 1403 N N . ASP A 1 181 ? 14.191 38.989 -11.837 1.00 85.12 181 ASP A N 1
ATOM 1404 C CA . ASP A 1 181 ? 15.411 38.997 -12.657 1.00 85.12 181 ASP A CA 1
ATOM 1405 C C . ASP A 1 181 ? 16.059 40.386 -12.721 1.00 85.12 181 ASP A C 1
ATOM 1407 O O . ASP A 1 181 ? 17.282 40.518 -12.654 1.00 85.12 181 ASP A O 1
ATOM 1411 N N . ALA A 1 182 ? 15.247 41.443 -12.807 1.00 89.56 182 ALA A N 1
ATOM 1412 C CA . ALA A 1 182 ? 15.746 42.814 -12.748 1.00 89.56 182 ALA A CA 1
ATOM 1413 C C . ALA A 1 182 ? 16.397 43.122 -1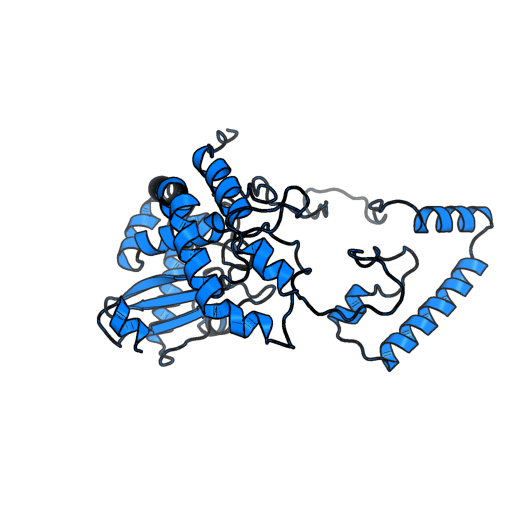1.389 1.00 89.56 182 ALA A C 1
ATOM 1415 O O . ALA A 1 182 ? 17.459 43.742 -11.346 1.00 89.56 182 ALA A O 1
ATOM 1416 N N . LEU A 1 183 ? 15.786 42.652 -10.295 1.00 89.56 183 LEU A N 1
ATOM 1417 C CA . LEU A 1 183 ? 16.338 42.787 -8.949 1.00 89.56 183 LEU A CA 1
ATOM 1418 C C . LEU A 1 183 ? 17.641 41.994 -8.794 1.00 89.56 183 LEU A C 1
ATOM 1420 O O . LEU A 1 183 ? 18.610 42.527 -8.266 1.00 89.56 183 LEU A O 1
ATOM 1424 N N . GLN A 1 184 ? 17.687 40.764 -9.315 1.00 89.94 184 GLN A N 1
ATOM 1425 C CA . GLN A 1 184 ? 18.896 39.941 -9.334 1.00 89.94 184 GLN A CA 1
ATOM 1426 C C . GLN A 1 184 ? 20.056 40.678 -10.008 1.00 89.94 184 GLN A C 1
ATOM 1428 O O . GLN A 1 184 ? 21.133 40.785 -9.432 1.00 89.94 184 GLN A O 1
ATOM 1433 N N . LYS A 1 185 ? 19.817 41.270 -11.183 1.00 87.75 185 LYS A N 1
ATOM 1434 C CA . LYS A 1 185 ? 20.840 42.004 -11.938 1.00 87.75 185 LYS A CA 1
ATOM 1435 C C . LYS A 1 185 ? 21.350 43.253 -11.209 1.00 87.75 185 LYS A C 1
ATOM 1437 O O . LYS A 1 185 ? 22.546 43.548 -11.253 1.00 87.75 185 LYS A O 1
ATOM 1442 N N . ASP A 1 186 ? 20.454 44.000 -10.567 1.00 90.19 186 ASP A N 1
ATOM 1443 C CA . ASP A 1 186 ? 20.825 45.173 -9.766 1.00 90.19 186 ASP A CA 1
ATOM 1444 C C . ASP A 1 186 ? 21.686 44.765 -8.560 1.00 90.19 186 ASP A C 1
ATOM 1446 O O . ASP A 1 186 ? 22.728 45.367 -8.297 1.00 90.19 186 ASP A O 1
ATOM 1450 N N . THR A 1 187 ? 21.305 43.690 -7.870 1.00 86.19 187 THR A N 1
ATOM 1451 C CA . THR A 1 187 ? 22.080 43.139 -6.755 1.00 86.19 187 THR A CA 1
ATOM 1452 C C . THR A 1 187 ? 23.427 42.590 -7.199 1.00 86.19 187 THR A C 1
ATOM 1454 O O . THR A 1 187 ? 24.416 42.882 -6.535 1.00 86.19 187 THR A O 1
ATOM 1457 N N . ASP A 1 188 ? 23.508 41.874 -8.321 1.00 84.31 188 ASP A N 1
ATOM 1458 C CA . ASP A 1 188 ? 24.779 41.376 -8.858 1.00 84.31 188 ASP A CA 1
ATOM 1459 C C . ASP A 1 188 ? 25.733 42.541 -9.159 1.00 84.31 188 ASP A C 1
ATOM 1461 O O . ASP A 1 188 ? 26.881 42.535 -8.718 1.00 84.31 188 ASP A O 1
ATOM 1465 N N . THR A 1 189 ? 25.228 43.602 -9.800 1.00 88.56 189 THR A N 1
ATOM 1466 C CA . THR A 1 189 ? 26.011 44.815 -10.103 1.00 88.56 189 THR A CA 1
ATOM 1467 C C . THR A 1 189 ? 26.540 45.475 -8.824 1.00 88.56 189 THR A C 1
ATOM 1469 O O . THR A 1 189 ? 27.694 45.904 -8.754 1.00 88.56 189 THR A O 1
ATOM 1472 N N . LYS A 1 190 ? 25.705 45.548 -7.781 1.00 88.56 190 LYS A N 1
ATOM 1473 C CA . LYS A 1 190 ? 26.092 46.116 -6.483 1.00 88.56 190 LYS A CA 1
ATOM 1474 C C . LYS A 1 190 ? 27.105 45.238 -5.754 1.00 88.56 190 LYS A C 1
ATOM 1476 O O . LYS A 1 190 ? 28.065 45.770 -5.206 1.00 88.56 190 LYS A O 1
ATOM 1481 N N . LEU A 1 191 ? 26.925 43.919 -5.763 1.00 81.81 191 LEU A N 1
ATOM 1482 C CA . LEU A 1 191 ? 27.860 42.971 -5.155 1.00 81.81 191 LEU A CA 1
ATOM 1483 C C . LEU A 1 191 ? 29.229 43.024 -5.838 1.00 81.81 191 LEU A C 1
ATOM 1485 O O . LEU A 1 191 ? 30.249 43.066 -5.154 1.00 81.81 191 LEU A O 1
ATOM 1489 N N . GLU A 1 192 ? 29.267 43.114 -7.169 1.00 83.00 192 GLU A N 1
ATOM 1490 C CA . GLU A 1 192 ? 30.515 43.307 -7.906 1.00 83.00 192 GLU A CA 1
ATOM 1491 C C . GLU A 1 192 ? 31.223 44.589 -7.466 1.00 83.00 192 GLU A C 1
ATOM 1493 O O . GLU A 1 192 ? 32.398 44.543 -7.107 1.00 83.00 192 GLU A O 1
ATOM 1498 N N . ALA A 1 193 ? 30.522 45.724 -7.417 1.00 87.88 193 ALA A N 1
ATOM 1499 C CA . ALA A 1 193 ? 31.107 46.999 -7.001 1.00 87.88 193 ALA A CA 1
ATOM 1500 C C . ALA A 1 193 ? 31.633 46.997 -5.550 1.00 87.88 193 ALA A C 1
ATOM 1502 O O . ALA A 1 193 ? 32.569 47.737 -5.249 1.00 87.88 193 ALA A O 1
ATOM 1503 N N . LEU A 1 194 ? 31.060 46.170 -4.671 1.00 87.44 194 LEU A N 1
ATOM 1504 C CA . LEU A 1 194 ? 31.425 46.083 -3.254 1.00 87.44 194 LEU A CA 1
ATOM 1505 C C . LEU A 1 194 ? 32.659 45.210 -2.979 1.00 87.44 194 LEU A C 1
ATOM 1507 O O . LEU A 1 194 ? 33.381 45.477 -2.020 1.00 87.44 194 LEU A O 1
ATOM 1511 N N . PHE A 1 195 ? 32.904 44.172 -3.781 1.00 87.62 195 PHE A N 1
ATOM 1512 C CA . PHE A 1 195 ? 33.970 43.200 -3.515 1.00 87.62 195 PHE A CA 1
ATOM 1513 C C . PHE A 1 195 ? 35.322 43.586 -4.122 1.00 87.62 195 PHE A C 1
ATOM 1515 O O . PHE A 1 195 ? 35.396 44.085 -5.250 1.00 87.62 195 PHE A O 1
ATOM 1522 N N . THR A 1 196 ? 36.406 43.279 -3.397 1.00 91.19 196 THR A N 1
ATOM 1523 C CA . THR A 1 196 ? 37.783 43.401 -3.909 1.00 91.19 196 THR A CA 1
ATOM 1524 C C . THR A 1 196 ? 38.047 42.393 -5.039 1.00 91.19 196 THR A C 1
ATOM 1526 O O . THR A 1 196 ? 37.322 41.397 -5.154 1.00 91.19 196 THR A O 1
ATOM 1529 N N . PRO A 1 197 ? 39.085 42.591 -5.876 1.00 86.50 197 PRO A N 1
ATOM 1530 C CA . PRO A 1 197 ? 39.429 41.645 -6.942 1.00 86.50 197 PRO A CA 1
ATOM 1531 C C . PRO A 1 197 ? 39.594 40.196 -6.453 1.00 86.50 197 PRO A C 1
ATOM 1533 O O . PRO A 1 197 ? 39.124 39.262 -7.103 1.00 86.50 197 PRO A O 1
ATOM 1536 N N . GLU A 1 198 ? 40.191 40.000 -5.277 1.00 81.38 198 GLU A N 1
ATOM 1537 C CA . GLU A 1 198 ? 40.400 38.688 -4.659 1.00 81.38 198 GLU A CA 1
ATOM 1538 C C . GLU A 1 198 ? 39.082 38.057 -4.189 1.00 81.38 198 GLU A C 1
ATOM 1540 O O . GLU A 1 198 ? 38.861 36.865 -4.395 1.00 81.38 198 GLU A O 1
ATOM 1545 N N . GLN A 1 199 ? 38.173 38.851 -3.615 1.00 81.50 199 GLN A N 1
ATOM 1546 C CA . GLN A 1 199 ? 36.852 38.389 -3.171 1.00 81.50 199 GLN A CA 1
ATOM 1547 C C . GLN A 1 199 ? 35.945 38.018 -4.350 1.00 81.50 199 GLN A C 1
ATOM 1549 O O . GLN A 1 199 ? 35.229 37.019 -4.288 1.00 81.50 199 GLN A O 1
ATOM 1554 N N . ARG A 1 200 ? 36.011 38.772 -5.457 1.00 83.56 200 ARG A N 1
ATOM 1555 C CA . ARG A 1 200 ? 35.304 38.426 -6.703 1.00 83.56 200 ARG A CA 1
ATOM 1556 C C . ARG A 1 200 ? 35.785 37.088 -7.251 1.00 83.56 200 ARG A C 1
ATOM 1558 O O . ARG A 1 200 ? 34.969 36.259 -7.640 1.00 83.56 200 ARG A O 1
ATOM 1565 N N . LYS A 1 201 ? 37.100 36.856 -7.227 1.00 82.81 201 LYS A N 1
ATOM 1566 C CA . LYS A 1 201 ? 37.693 35.588 -7.661 1.00 82.81 201 LYS A CA 1
ATOM 1567 C C . LYS A 1 201 ? 37.223 34.412 -6.796 1.00 82.81 201 LYS A C 1
ATOM 1569 O O . LYS A 1 201 ? 36.808 33.399 -7.344 1.00 82.81 201 LYS A O 1
ATOM 1574 N N . GLN A 1 202 ? 37.200 34.571 -5.471 1.00 79.56 202 GLN A N 1
ATOM 1575 C CA . GLN A 1 202 ? 36.673 33.550 -4.555 1.00 79.56 202 GLN A CA 1
ATOM 1576 C C . GLN A 1 202 ? 35.181 33.267 -4.786 1.00 79.56 202 GLN A C 1
ATOM 1578 O O . GLN A 1 202 ? 34.763 32.112 -4.756 1.00 79.56 202 GLN A O 1
ATOM 1583 N N . LEU A 1 203 ? 34.374 34.298 -5.055 1.00 78.50 203 LEU A N 1
ATOM 1584 C CA . LEU A 1 203 ? 32.948 34.139 -5.343 1.00 78.50 203 LEU A CA 1
ATOM 1585 C C . LEU A 1 203 ? 32.702 33.390 -6.662 1.00 78.50 203 LEU A C 1
ATOM 1587 O O . LEU A 1 203 ? 31.818 32.537 -6.723 1.00 78.50 203 LEU A O 1
ATOM 1591 N N . GLU A 1 204 ? 33.489 33.666 -7.703 1.00 77.12 204 GLU A N 1
ATOM 1592 C CA . GLU A 1 204 ? 33.430 32.922 -8.969 1.00 77.12 204 GLU A CA 1
ATOM 1593 C C . GLU A 1 204 ? 33.895 31.468 -8.816 1.00 77.12 204 GLU A C 1
ATOM 1595 O O . GLU A 1 204 ? 33.302 30.562 -9.403 1.00 77.12 204 GLU A O 1
ATOM 1600 N N . GLU A 1 205 ? 34.900 31.205 -7.981 1.00 77.00 205 GLU A N 1
ATOM 1601 C CA . GLU A 1 205 ? 35.308 29.839 -7.634 1.00 77.00 205 GLU A CA 1
ATOM 1602 C C . GLU A 1 205 ? 34.193 29.100 -6.868 1.00 77.00 205 GLU A C 1
ATOM 1604 O O . GLU A 1 205 ? 33.909 27.944 -7.175 1.00 77.00 205 GLU A O 1
ATOM 1609 N N . MET A 1 206 ? 33.480 29.770 -5.952 1.00 71.31 206 MET A N 1
ATOM 1610 C CA . MET A 1 206 ? 32.327 29.201 -5.232 1.00 71.31 206 MET A CA 1
ATOM 1611 C C . MET A 1 206 ? 31.125 28.919 -6.139 1.00 71.31 206 MET A C 1
ATOM 1613 O O . MET A 1 206 ? 30.465 27.898 -5.968 1.00 71.31 206 MET A O 1
ATOM 1617 N N . LYS A 1 207 ? 30.842 29.791 -7.116 1.00 70.50 207 LYS A N 1
ATOM 1618 C CA . LYS A 1 207 ? 29.773 29.578 -8.111 1.00 70.50 207 LYS A CA 1
ATOM 1619 C C . LYS A 1 207 ? 30.021 28.341 -8.984 1.00 70.50 207 LYS A C 1
ATOM 1621 O O . LYS A 1 207 ? 29.060 27.773 -9.496 1.00 70.50 207 LYS A O 1
ATOM 1626 N N . ASN A 1 208 ? 31.286 27.946 -9.150 1.00 67.81 208 ASN A N 1
ATOM 1627 C CA . ASN A 1 208 ? 31.716 26.841 -10.010 1.00 67.81 208 ASN A CA 1
ATOM 1628 C C . ASN A 1 208 ? 32.176 25.589 -9.234 1.00 67.81 208 ASN A C 1
ATOM 1630 O O . ASN A 1 208 ? 32.526 24.582 -9.850 1.00 67.81 208 ASN A O 1
ATOM 1634 N N . ALA A 1 209 ? 32.182 25.629 -7.898 1.00 60.38 209 ALA A N 1
ATOM 1635 C CA . ALA A 1 209 ? 32.539 24.492 -7.056 1.00 60.38 209 ALA A CA 1
ATOM 1636 C C . ALA A 1 209 ? 31.369 23.490 -6.929 1.00 60.38 209 ALA A C 1
ATOM 1638 O O . ALA A 1 209 ? 30.204 23.898 -6.922 1.00 60.38 209 ALA A O 1
ATOM 1639 N N . PRO A 1 210 ? 31.639 22.174 -6.788 1.00 51.81 210 PRO A N 1
ATOM 1640 C CA . PRO A 1 210 ? 30.606 21.200 -6.437 1.00 51.81 210 PRO A CA 1
ATOM 1641 C C . PRO A 1 210 ? 29.959 21.580 -5.090 1.00 51.81 210 PRO A C 1
ATOM 1643 O O . PRO A 1 210 ? 30.645 22.132 -4.227 1.00 51.81 210 PRO A O 1
ATOM 1646 N N . PRO A 1 211 ? 28.654 21.315 -4.892 1.00 46.94 211 PRO A N 1
ATOM 1647 C CA . PRO A 1 211 ? 27.879 21.914 -3.809 1.00 46.94 211 PRO A CA 1
ATOM 1648 C C . PRO A 1 211 ? 28.453 21.563 -2.428 1.00 46.94 211 PRO A C 1
ATOM 1650 O O . PRO A 1 211 ? 28.324 20.439 -1.946 1.00 46.94 211 PRO A O 1
ATOM 1653 N N . MET A 1 212 ? 29.075 22.557 -1.790 1.00 39.69 212 MET A N 1
ATOM 1654 C CA . MET A 1 212 ? 29.521 22.521 -0.398 1.00 39.69 212 MET A CA 1
ATOM 1655 C C . MET A 1 212 ? 28.423 23.102 0.498 1.00 39.69 212 MET A C 1
ATOM 1657 O O . MET A 1 212 ? 27.922 24.201 0.264 1.00 39.69 212 MET A O 1
ATOM 1661 N N . VAL A 1 213 ? 28.051 22.355 1.537 1.00 36.38 213 VAL A N 1
ATOM 1662 C CA . VAL A 1 213 ? 27.085 22.761 2.567 1.00 36.38 213 VAL A CA 1
ATOM 1663 C C . VAL A 1 213 ? 27.709 23.883 3.409 1.00 36.38 213 VAL A C 1
ATOM 1665 O O . VAL A 1 213 ? 28.569 23.616 4.246 1.00 36.38 213 VAL A O 1
ATOM 1668 N N . PHE A 1 214 ? 27.317 25.140 3.183 1.00 27.11 214 PHE A N 1
ATOM 1669 C CA . PHE A 1 214 ? 27.783 26.268 3.999 1.00 27.11 214 PHE A CA 1
ATOM 1670 C C . PHE A 1 214 ? 26.963 26.402 5.300 1.00 27.11 214 PHE A C 1
ATOM 1672 O O . PHE A 1 214 ? 25.732 26.448 5.238 1.00 27.11 214 PHE A O 1
ATOM 1679 N N . PRO A 1 215 ? 27.614 26.492 6.479 1.00 29.30 215 PRO A N 1
ATOM 1680 C CA . PRO A 1 215 ? 26.956 26.714 7.763 1.00 29.30 215 PRO A CA 1
ATOM 1681 C C . PRO A 1 215 ? 26.754 28.220 8.010 1.00 29.30 215 PRO A C 1
ATOM 1683 O O . PRO A 1 215 ? 27.686 29.009 7.863 1.00 29.30 215 PRO A O 1
ATOM 1686 N N . PHE A 1 216 ? 25.553 28.638 8.416 1.00 27.08 216 PHE A N 1
ATOM 1687 C CA . PHE A 1 216 ? 25.295 30.023 8.832 1.00 27.08 216 PHE A CA 1
ATOM 1688 C C . PHE A 1 216 ? 25.914 30.309 10.219 1.00 27.08 216 PHE A C 1
ATOM 1690 O O . PHE A 1 216 ? 25.647 29.556 11.158 1.00 27.08 216 PHE A O 1
ATOM 1697 N N . PRO A 1 217 ? 26.703 31.389 10.395 1.00 26.97 217 PRO A N 1
ATOM 1698 C CA . PRO A 1 217 ? 27.252 31.778 11.689 1.00 26.97 217 PRO A CA 1
ATOM 1699 C C . PRO A 1 217 ? 26.346 32.800 12.391 1.00 26.97 217 PRO A C 1
ATOM 1701 O O . PRO A 1 217 ? 26.159 33.917 11.916 1.00 26.97 217 PRO A O 1
ATOM 1704 N N . GLY A 1 218 ? 25.818 32.432 13.559 1.00 25.64 218 GLY A N 1
ATOM 1705 C CA . GLY A 1 218 ? 25.122 33.372 14.439 1.00 25.64 218 GLY A CA 1
ATOM 1706 C C . GLY A 1 218 ? 24.309 32.689 15.532 1.00 25.64 218 GLY A C 1
ATOM 1707 O O . GLY A 1 218 ? 23.097 32.567 15.400 1.00 25.64 218 GLY A O 1
ATOM 1708 N N . GLY A 1 219 ? 24.968 32.253 16.611 1.00 26.00 219 GLY A N 1
ATOM 1709 C CA . GLY A 1 219 ? 24.285 31.755 17.811 1.00 26.00 219 GLY A CA 1
ATOM 1710 C C . GLY A 1 219 ? 25.074 30.726 18.618 1.00 26.00 219 GLY A C 1
ATOM 1711 O O . GLY A 1 219 ? 24.638 29.594 18.783 1.00 26.00 219 GLY A O 1
ATOM 1712 N N . SER A 1 220 ? 26.249 31.098 19.123 1.00 32.25 220 SER A N 1
ATOM 1713 C CA . SER A 1 220 ? 26.974 30.312 20.125 1.00 32.25 220 SER A CA 1
ATOM 1714 C C . SER A 1 220 ? 26.298 30.433 21.496 1.00 32.25 220 SER A C 1
ATOM 1716 O O . SER A 1 220 ? 26.260 31.535 22.044 1.00 32.25 220 SER A O 1
ATOM 1718 N N . GLY A 1 221 ? 25.824 29.319 22.073 1.00 26.41 221 GLY A N 1
ATOM 1719 C CA . GLY A 1 221 ? 25.403 29.295 23.481 1.00 26.41 221 GLY A CA 1
ATOM 1720 C C . GLY A 1 221 ? 24.532 28.121 23.953 1.00 26.41 221 GLY A C 1
ATOM 1721 O O . GLY A 1 221 ? 23.425 28.362 24.402 1.00 26.41 221 GLY A O 1
ATOM 1722 N N . GLY A 1 222 ? 25.048 26.884 23.896 1.00 27.33 222 GLY A N 1
ATOM 1723 C CA . GLY A 1 222 ? 24.815 25.805 24.884 1.00 27.33 222 GLY A CA 1
ATOM 1724 C C . GLY A 1 222 ? 23.413 25.188 25.094 1.00 27.33 222 GLY A C 1
ATOM 1725 O O . GLY A 1 222 ? 22.584 25.752 25.796 1.00 27.33 222 GLY A O 1
ATOM 1726 N N . GLY A 1 223 ? 23.229 23.927 24.665 1.00 24.02 223 GLY A N 1
ATOM 1727 C CA . GLY A 1 223 ? 22.211 22.993 25.201 1.00 24.02 223 GLY A CA 1
ATOM 1728 C C . GLY A 1 223 ? 21.526 22.109 24.143 1.00 24.02 223 GLY A C 1
ATOM 1729 O O . GLY A 1 223 ? 21.314 22.585 23.037 1.00 24.02 223 GLY A O 1
ATOM 1730 N N . PRO A 1 224 ? 21.223 20.820 24.412 1.00 39.41 224 PRO A N 1
ATOM 1731 C CA . PRO A 1 224 ? 21.236 19.763 23.400 1.00 39.41 224 PRO A CA 1
ATOM 1732 C C . PRO A 1 224 ? 19.908 19.597 22.650 1.00 39.41 224 PRO A C 1
ATOM 1734 O O . PRO A 1 224 ? 18.864 19.362 23.254 1.00 39.41 224 PRO A O 1
ATOM 1737 N N . GLY A 1 225 ? 19.978 19.603 21.319 1.00 31.05 225 GLY A N 1
ATOM 1738 C CA . GLY A 1 225 ? 18.893 19.155 20.448 1.00 31.05 225 GLY A CA 1
ATOM 1739 C C . GLY A 1 225 ? 18.625 20.090 19.275 1.00 31.05 225 GLY A C 1
ATOM 1740 O O . GLY A 1 225 ? 18.421 21.283 19.456 1.00 31.05 225 GLY A O 1
ATOM 1741 N N . GLY A 1 226 ? 18.540 19.506 18.078 1.00 27.75 226 GLY A N 1
ATOM 1742 C CA . GLY A 1 226 ? 17.760 20.081 16.984 1.00 27.75 226 GLY A CA 1
ATOM 1743 C C . GLY A 1 226 ? 18.535 20.472 15.729 1.00 27.75 226 GLY A C 1
ATOM 1744 O O . GLY A 1 226 ? 19.334 21.397 15.738 1.00 27.75 226 GLY A O 1
ATOM 1745 N N . PHE A 1 227 ? 18.138 19.811 14.637 1.00 27.23 227 PHE A N 1
ATOM 1746 C CA . PHE A 1 227 ? 18.258 20.223 13.233 1.00 27.23 227 PHE A CA 1
ATOM 1747 C C . PHE A 1 227 ? 19.606 20.005 12.531 1.00 27.23 227 PHE A C 1
ATOM 1749 O O . PHE A 1 227 ? 20.243 20.922 12.025 1.00 27.23 227 PHE A O 1
ATOM 1756 N N . GLY A 1 228 ? 19.970 18.725 12.389 1.00 25.78 228 GLY A N 1
ATOM 1757 C CA . GLY A 1 228 ? 20.881 18.256 11.344 1.00 25.78 228 GLY A CA 1
ATOM 1758 C C . GLY A 1 228 ? 20.151 18.097 10.005 1.00 25.78 228 GLY A C 1
ATOM 1759 O O . GLY A 1 228 ? 19.494 17.086 9.773 1.00 25.78 228 GLY A O 1
ATOM 1760 N N . GLY A 1 229 ? 20.271 19.091 9.125 1.00 30.75 229 GLY A N 1
ATOM 1761 C CA . GLY A 1 229 ? 19.912 18.991 7.708 1.00 30.75 229 GLY A CA 1
ATOM 1762 C C . GLY A 1 229 ? 21.078 18.418 6.907 1.00 30.75 229 GLY A C 1
ATOM 1763 O O . GLY A 1 229 ? 21.795 19.157 6.241 1.00 30.75 229 GLY A O 1
ATOM 1764 N N . GLY A 1 230 ? 21.308 17.112 7.036 1.00 25.19 230 GLY A N 1
ATOM 1765 C CA . GLY A 1 230 ? 22.202 16.357 6.160 1.00 25.19 230 GLY A CA 1
ATOM 1766 C C . GLY A 1 230 ? 21.457 15.861 4.922 1.00 25.19 230 GLY A C 1
ATOM 1767 O O . GLY A 1 230 ? 20.230 15.746 4.948 1.00 25.19 230 GLY A O 1
ATOM 1768 N N . ALA A 1 231 ? 22.217 15.580 3.859 1.00 29.91 231 ALA A N 1
ATOM 1769 C CA . ALA A 1 231 ? 21.824 14.810 2.680 1.00 29.91 231 ALA A CA 1
ATOM 1770 C C . ALA A 1 231 ? 20.647 13.876 2.971 1.00 29.91 231 ALA A C 1
ATOM 1772 O O . ALA A 1 231 ? 20.744 13.118 3.931 1.00 29.91 231 ALA A O 1
ATOM 1773 N N . GLY A 1 232 ? 19.579 14.003 2.165 1.00 30.75 232 GLY A N 1
ATOM 1774 C CA . GLY A 1 232 ? 18.309 13.277 2.244 1.00 30.75 232 GLY A CA 1
ATOM 1775 C C . GLY A 1 232 ? 18.168 12.461 3.512 1.00 30.75 232 GLY A C 1
ATOM 1776 O O . GLY A 1 232 ? 18.762 11.392 3.571 1.00 30.75 232 GLY A O 1
ATOM 1777 N N . GLY A 1 233 ? 17.415 12.978 4.490 1.00 26.95 233 GLY A N 1
ATOM 1778 C CA . GLY A 1 233 ? 17.118 12.317 5.759 1.00 26.95 233 GLY A CA 1
ATOM 1779 C C . GLY A 1 233 ? 16.487 10.945 5.541 1.00 26.95 233 GLY A C 1
ATOM 1780 O O . GLY A 1 233 ? 15.288 10.756 5.718 1.00 26.95 233 GLY A O 1
ATOM 1781 N N . GLY A 1 234 ? 17.312 9.987 5.136 1.00 33.84 234 GLY A N 1
ATOM 1782 C CA . GLY A 1 234 ? 17.030 8.584 5.136 1.00 33.84 234 GLY A CA 1
ATOM 1783 C C . GLY A 1 234 ? 16.845 8.273 6.594 1.00 33.84 234 GLY A C 1
ATOM 1784 O O . GLY A 1 234 ? 17.787 8.361 7.387 1.00 33.84 234 GLY A O 1
ATOM 1785 N N . GLN A 1 235 ? 15.604 7.962 6.953 1.00 41.66 235 GLN A N 1
ATOM 1786 C CA . GLN A 1 235 ? 15.346 7.272 8.198 1.00 41.66 235 GLN A CA 1
ATOM 1787 C C . GLN A 1 235 ? 16.392 6.154 8.296 1.00 41.66 235 GLN A C 1
ATOM 1789 O O . GLN A 1 235 ? 16.563 5.411 7.316 1.00 41.66 235 GLN A O 1
ATOM 1794 N N . PRO A 1 236 ? 17.142 6.061 9.410 1.00 39.62 236 PRO A N 1
ATOM 1795 C CA . PRO A 1 236 ? 18.093 4.978 9.579 1.00 39.62 236 PRO A CA 1
ATOM 1796 C C . PRO A 1 236 ? 17.355 3.678 9.261 1.00 39.62 236 PRO A C 1
ATOM 1798 O O . PRO A 1 236 ? 16.242 3.478 9.751 1.00 39.62 236 PRO A O 1
ATOM 1801 N N . ASN A 1 237 ? 17.952 2.841 8.405 1.00 55.06 237 ASN A N 1
ATOM 1802 C CA . ASN A 1 237 ? 17.397 1.560 7.954 1.00 55.06 237 ASN A CA 1
ATOM 1803 C C . ASN A 1 237 ? 16.391 1.584 6.772 1.00 55.06 237 ASN A C 1
ATOM 1805 O O . ASN A 1 237 ? 15.685 0.600 6.590 1.00 55.06 237 ASN A O 1
ATOM 1809 N N . MET A 1 238 ? 16.320 2.644 5.953 1.00 66.88 238 MET A N 1
ATOM 1810 C CA . MET A 1 238 ? 15.443 2.700 4.757 1.00 66.88 238 MET A CA 1
ATOM 1811 C C . MET A 1 238 ? 15.859 1.773 3.592 1.00 66.88 238 MET A C 1
ATOM 1813 O O . MET A 1 238 ? 14.993 1.247 2.898 1.00 66.88 238 MET A O 1
ATOM 1817 N N . GLY A 1 239 ? 17.159 1.531 3.382 1.00 69.19 239 GLY A N 1
ATOM 1818 C CA . GLY A 1 239 ? 17.676 0.899 2.153 1.00 69.19 239 GLY A CA 1
ATOM 1819 C C . GLY A 1 239 ? 17.816 1.892 0.987 1.00 69.19 239 GLY A C 1
ATOM 1820 O O . GLY A 1 239 ? 17.552 3.083 1.158 1.00 69.19 239 GLY A O 1
ATOM 1821 N N . SER A 1 240 ? 18.261 1.431 -0.187 1.00 78.06 240 SER A N 1
ATOM 1822 C CA . SER A 1 240 ? 18.435 2.272 -1.386 1.00 78.06 240 SER A CA 1
ATOM 1823 C C . SER A 1 240 ? 18.015 1.547 -2.668 1.00 78.06 240 SER A C 1
ATOM 1825 O O . SER A 1 240 ? 18.085 0.323 -2.760 1.00 78.06 240 SER A O 1
ATOM 1827 N N . GLY A 1 241 ? 17.562 2.302 -3.675 1.00 86.06 241 GLY A N 1
ATOM 1828 C CA . GLY A 1 241 ? 17.168 1.746 -4.973 1.00 86.06 241 GLY A CA 1
ATOM 1829 C C . GLY A 1 241 ? 16.064 0.691 -4.850 1.00 86.06 241 GLY A C 1
ATOM 1830 O O . GLY A 1 241 ? 15.000 0.967 -4.306 1.00 86.06 241 GLY A O 1
ATOM 1831 N N . LEU A 1 242 ? 16.331 -0.524 -5.336 1.00 89.50 242 LEU A N 1
ATOM 1832 C CA . LEU A 1 242 ? 15.423 -1.677 -5.231 1.00 89.50 242 LEU A CA 1
ATOM 1833 C C . LEU A 1 242 ? 15.608 -2.491 -3.936 1.00 89.50 242 LEU A C 1
ATOM 1835 O O . LEU A 1 242 ? 14.841 -3.415 -3.656 1.00 89.50 242 LEU A O 1
ATOM 1839 N N . GLU A 1 243 ? 16.588 -2.125 -3.111 1.00 90.94 243 GLU A N 1
ATOM 1840 C CA . GLU A 1 243 ? 16.930 -2.766 -1.836 1.00 90.94 243 GLU A CA 1
ATOM 1841 C C . GLU A 1 243 ? 16.308 -2.021 -0.642 1.00 90.94 243 GLU A C 1
ATOM 1843 O O . GLU A 1 243 ? 16.873 -1.953 0.450 1.00 90.94 243 GLU A O 1
ATOM 1848 N N . ILE A 1 244 ? 15.116 -1.442 -0.838 1.00 89.62 244 ILE A N 1
ATOM 1849 C CA . ILE A 1 244 ? 14.342 -0.806 0.236 1.00 89.62 244 ILE A CA 1
ATOM 1850 C C . ILE A 1 244 ? 14.003 -1.834 1.311 1.00 89.62 244 ILE A C 1
ATOM 1852 O O . ILE A 1 244 ? 13.376 -2.862 1.027 1.00 89.62 244 ILE A O 1
ATOM 1856 N N . ASN A 1 245 ? 14.382 -1.536 2.551 1.00 91.62 245 ASN A N 1
ATOM 1857 C CA . ASN A 1 245 ? 14.180 -2.409 3.693 1.00 91.62 245 ASN A CA 1
ATOM 1858 C C . ASN A 1 245 ? 12.673 -2.632 3.935 1.00 91.62 245 ASN A C 1
ATOM 1860 O O . ASN A 1 245 ? 11.951 -1.657 4.146 1.00 91.62 245 ASN A O 1
ATOM 1864 N N . PRO A 1 246 ? 12.167 -3.881 3.992 1.00 93.12 246 PRO A N 1
ATOM 1865 C CA . PRO A 1 246 ? 10.759 -4.169 4.283 1.00 93.12 246 PRO A CA 1
ATOM 1866 C C . PRO A 1 246 ? 10.287 -3.618 5.633 1.00 93.12 246 PRO A C 1
ATOM 1868 O O . PRO A 1 246 ? 9.088 -3.456 5.855 1.00 93.12 246 PRO A O 1
ATOM 1871 N N . LEU A 1 247 ? 11.216 -3.317 6.536 1.00 91.56 247 LEU A N 1
ATOM 1872 C CA . LEU A 1 247 ? 10.997 -2.690 7.832 1.00 91.56 247 LEU A CA 1
ATOM 1873 C C . LEU A 1 247 ? 11.354 -1.188 7.815 1.00 91.56 247 LEU A C 1
ATOM 1875 O O . LEU A 1 247 ? 11.730 -0.622 8.835 1.00 91.56 247 LEU A O 1
ATOM 1879 N N . ALA A 1 248 ? 11.249 -0.499 6.680 1.00 85.19 248 ALA A N 1
ATOM 1880 C CA . ALA A 1 248 ? 11.361 0.959 6.667 1.00 85.19 248 ALA A CA 1
ATOM 1881 C C . ALA A 1 248 ? 10.222 1.620 7.472 1.00 85.19 248 ALA A C 1
ATOM 1883 O O . ALA A 1 248 ? 9.120 1.073 7.573 1.00 85.19 248 ALA A O 1
ATOM 1884 N N . GLY A 1 249 ? 10.466 2.796 8.056 1.00 75.19 249 GLY A N 1
ATOM 1885 C CA . GLY A 1 249 ? 9.434 3.573 8.759 1.00 75.19 249 GLY A CA 1
ATOM 1886 C C . GLY A 1 249 ? 8.902 2.957 10.064 1.00 75.19 249 GLY A C 1
ATOM 1887 O O . GLY A 1 249 ? 7.825 3.339 10.514 1.00 75.19 249 GLY A O 1
ATOM 1888 N N . LEU A 1 250 ? 9.627 2.016 10.692 1.00 79.88 250 LEU A N 1
ATOM 1889 C CA . LEU A 1 250 ? 9.210 1.349 11.943 1.00 79.88 250 LEU A CA 1
ATOM 1890 C C . LEU A 1 250 ? 8.958 2.296 13.117 1.00 79.88 250 LEU A C 1
ATOM 1892 O O . LEU A 1 250 ? 8.174 1.983 14.005 1.00 79.88 250 LEU A O 1
ATOM 1896 N N . THR A 1 251 ? 9.664 3.416 13.170 1.00 78.50 251 THR A N 1
ATOM 1897 C CA . THR A 1 251 ? 9.602 4.360 14.292 1.00 78.50 251 THR A CA 1
ATOM 1898 C C . THR A 1 251 ? 8.885 5.649 13.920 1.00 78.50 251 THR A C 1
ATOM 1900 O O . THR A 1 251 ? 8.874 6.587 14.711 1.00 78.50 251 THR A O 1
ATOM 1903 N N . ASP A 1 252 ? 8.278 5.707 12.733 1.00 84.25 252 ASP A N 1
ATOM 1904 C CA . ASP A 1 252 ? 7.596 6.898 12.249 1.00 84.25 252 ASP A CA 1
ATOM 1905 C C . ASP A 1 252 ? 6.210 7.033 12.912 1.00 84.25 252 ASP A C 1
ATOM 1907 O O . ASP A 1 252 ? 5.315 6.212 12.664 1.00 84.25 252 ASP A O 1
ATOM 1911 N N . PRO A 1 253 ? 5.992 8.057 13.759 1.00 84.25 253 PRO A N 1
ATOM 1912 C CA . PRO A 1 253 ? 4.703 8.256 14.409 1.00 84.25 253 PRO A CA 1
ATOM 1913 C C . PRO A 1 253 ? 3.608 8.698 13.426 1.00 84.25 253 PRO A C 1
ATOM 1915 O O . PRO A 1 253 ? 2.435 8.552 13.749 1.00 84.25 253 PRO A O 1
ATOM 1918 N N . SER A 1 254 ? 3.961 9.188 12.228 1.00 85.94 254 SER A N 1
ATOM 1919 C CA . SER A 1 254 ? 2.997 9.517 11.162 1.00 85.94 254 SER A CA 1
ATOM 1920 C C . SER A 1 254 ? 2.507 8.292 10.379 1.00 85.94 254 SER A C 1
ATOM 1922 O O . SER A 1 254 ? 1.703 8.418 9.455 1.00 85.94 254 SER A O 1
ATOM 1924 N N . LYS A 1 255 ? 3.010 7.095 10.714 1.00 91.00 255 LYS A N 1
ATOM 1925 C CA . LYS A 1 255 ? 2.680 5.824 10.051 1.00 91.00 255 LYS A CA 1
ATOM 1926 C C . LYS A 1 255 ? 2.300 4.747 11.073 1.00 91.00 255 LYS A C 1
ATOM 1928 O O . LYS A 1 255 ? 2.979 3.719 11.155 1.00 91.00 255 LYS A O 1
ATOM 1933 N N . PRO A 1 256 ? 1.242 4.940 11.880 1.00 94.56 256 PRO A N 1
ATOM 1934 C CA . PRO A 1 256 ? 0.866 4.002 12.935 1.00 94.56 256 PRO A CA 1
ATOM 1935 C C . PRO A 1 256 ? 0.548 2.583 12.440 1.00 94.56 256 PRO A C 1
ATOM 1937 O O . PRO A 1 256 ? 0.829 1.636 13.172 1.00 94.56 256 PRO A O 1
ATOM 1940 N N . LEU A 1 257 ? 0.082 2.376 11.199 1.00 94.88 257 LEU A N 1
ATOM 1941 C CA . LEU A 1 257 ? -0.059 1.018 10.642 1.00 94.88 257 LEU A CA 1
ATOM 1942 C C . LEU A 1 257 ? 1.282 0.286 10.520 1.00 94.88 257 LEU A C 1
ATOM 1944 O O . LEU A 1 257 ? 1.302 -0.934 10.477 1.00 94.88 257 LEU A O 1
ATOM 1948 N N . ARG A 1 258 ? 2.408 1.001 10.480 1.00 93.19 258 ARG A N 1
ATOM 1949 C CA . ARG A 1 258 ? 3.742 0.395 10.538 1.00 93.19 258 ARG A CA 1
ATOM 1950 C C . ARG A 1 258 ? 4.262 0.413 11.968 1.00 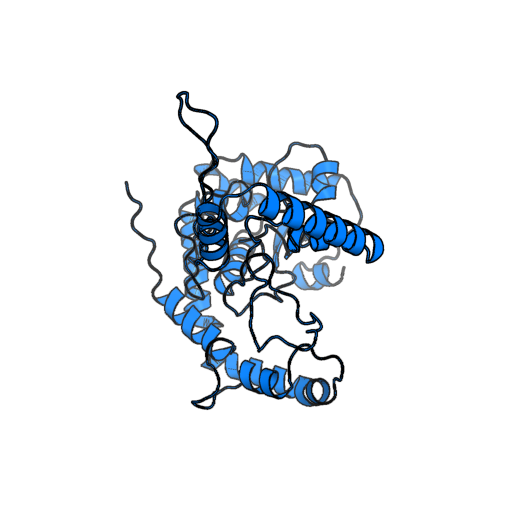93.19 258 ARG A C 1
ATOM 1952 O O . ARG A 1 258 ? 4.536 -0.644 12.531 1.00 93.19 258 ARG A O 1
ATOM 1959 N N . SER A 1 259 ? 4.346 1.588 12.587 1.00 93.44 259 SER A N 1
ATOM 1960 C CA . SER A 1 259 ? 5.011 1.732 13.886 1.00 93.44 259 SER A CA 1
ATOM 1961 C C . SER A 1 259 ? 4.315 1.007 15.038 1.00 93.44 259 SER A C 1
ATOM 1963 O O . SER A 1 259 ? 4.990 0.531 15.949 1.00 93.44 259 SER A O 1
ATOM 1965 N N . LYS A 1 260 ? 2.987 0.844 14.993 1.00 95.50 260 LYS A N 1
ATOM 1966 C CA . LYS A 1 260 ? 2.229 0.114 16.025 1.00 95.50 260 LYS A CA 1
ATOM 1967 C C . LYS A 1 260 ? 2.142 -1.378 15.729 1.00 95.50 260 LYS A C 1
ATOM 1969 O O . LYS A 1 260 ? 2.390 -2.186 16.617 1.00 95.50 260 LYS A O 1
ATOM 1974 N N . ILE A 1 261 ? 1.868 -1.756 14.481 1.00 95.25 261 ILE A N 1
ATOM 1975 C CA . ILE A 1 261 ? 1.740 -3.168 14.084 1.00 95.25 261 ILE A CA 1
ATOM 1976 C C . ILE A 1 261 ? 3.061 -3.911 14.269 1.00 95.25 261 ILE A C 1
ATOM 1978 O O . ILE A 1 261 ? 3.088 -4.998 14.840 1.00 95.25 261 ILE A O 1
ATOM 1982 N N . PHE A 1 262 ? 4.180 -3.306 13.868 1.00 93.75 262 PHE A N 1
ATOM 1983 C CA . PHE A 1 262 ? 5.491 -3.941 13.985 1.00 93.75 262 PHE A CA 1
ATOM 1984 C C . PHE A 1 262 ? 6.091 -3.889 15.396 1.00 93.75 262 PHE A C 1
ATOM 1986 O O . PHE A 1 262 ? 7.092 -4.563 15.657 1.00 93.75 262 PHE A O 1
ATOM 1993 N N . ALA A 1 263 ? 5.471 -3.147 16.320 1.00 93.50 263 ALA A N 1
ATOM 1994 C CA . ALA A 1 263 ? 5.775 -3.244 17.745 1.00 93.50 263 ALA A CA 1
ATOM 1995 C C . ALA A 1 263 ? 5.245 -4.552 18.362 1.00 93.50 263 ALA A C 1
ATOM 1997 O O . ALA A 1 263 ? 5.762 -4.979 19.392 1.00 93.50 263 ALA A O 1
ATOM 1998 N N . VAL A 1 264 ? 4.269 -5.212 17.724 1.00 96.38 264 VAL A N 1
ATOM 1999 C CA . VAL A 1 264 ? 3.755 -6.527 18.130 1.00 96.38 264 VAL A CA 1
ATOM 2000 C C . VAL A 1 264 ? 4.590 -7.625 17.455 1.00 96.38 264 VAL A C 1
ATOM 2002 O O . VAL A 1 264 ? 4.522 -7.768 16.229 1.00 96.38 264 VAL A O 1
ATOM 2005 N N . PRO A 1 265 ? 5.373 -8.433 18.203 1.00 95.69 265 PRO A N 1
ATOM 2006 C CA . PRO A 1 265 ? 6.294 -9.403 17.604 1.00 95.69 265 PRO A CA 1
ATOM 2007 C C . PRO A 1 265 ? 5.617 -10.408 16.667 1.00 95.69 265 PRO A C 1
ATOM 2009 O O . PRO A 1 265 ? 6.137 -10.673 15.584 1.00 95.69 265 PRO A O 1
ATOM 2012 N N . GLU A 1 266 ? 4.442 -10.914 17.046 1.00 96.94 266 GLU A N 1
ATOM 2013 C CA . GLU A 1 266 ? 3.677 -11.871 16.238 1.00 96.94 266 GLU A CA 1
ATOM 2014 C C . GLU A 1 266 ? 3.215 -11.269 14.904 1.00 96.94 266 GLU A C 1
ATOM 2016 O O . GLU A 1 266 ? 3.370 -11.898 13.858 1.00 96.94 266 GLU A O 1
ATOM 2021 N N . LEU A 1 267 ? 2.704 -10.031 14.910 1.00 97.75 267 LEU A N 1
ATOM 2022 C CA . LEU A 1 267 ? 2.258 -9.356 13.686 1.00 97.75 267 LEU A CA 1
ATOM 2023 C C . LEU A 1 267 ? 3.439 -9.016 12.774 1.00 97.75 267 LEU A C 1
ATOM 2025 O O . LEU A 1 267 ? 3.348 -9.192 11.561 1.00 97.75 267 LEU A O 1
ATOM 2029 N N . LYS A 1 268 ? 4.576 -8.599 13.347 1.00 96.38 268 LYS A N 1
ATOM 2030 C CA . LYS A 1 268 ? 5.814 -8.383 12.585 1.00 96.38 268 LYS A CA 1
ATOM 2031 C C . LYS A 1 268 ? 6.300 -9.676 11.921 1.00 96.38 268 LYS A C 1
ATOM 2033 O O . LYS A 1 268 ? 6.698 -9.652 10.759 1.00 96.38 268 LYS A O 1
ATOM 2038 N N . GLN A 1 269 ? 6.268 -10.803 12.632 1.00 96.62 269 GLN A N 1
ATOM 2039 C CA . GLN A 1 269 ? 6.649 -12.100 12.066 1.00 96.62 269 GLN A CA 1
ATOM 2040 C C . GLN A 1 269 ? 5.690 -12.545 10.956 1.00 96.62 269 GLN A C 1
ATOM 2042 O O . GLN A 1 269 ? 6.155 -12.966 9.896 1.00 96.62 269 GLN A O 1
ATOM 2047 N N . ALA A 1 270 ? 4.378 -12.399 11.160 1.00 98.06 270 ALA A N 1
ATOM 2048 C CA . ALA A 1 270 ? 3.370 -12.707 10.148 1.00 98.06 270 ALA A CA 1
ATOM 2049 C C . ALA A 1 270 ? 3.538 -11.836 8.889 1.00 98.06 270 ALA A C 1
ATOM 2051 O O . ALA A 1 270 ? 3.509 -12.350 7.774 1.00 98.06 270 ALA A O 1
ATOM 2052 N N . TYR A 1 271 ? 3.814 -10.542 9.056 1.00 97.94 271 TYR A N 1
ATOM 2053 C CA . TYR A 1 271 ? 4.157 -9.635 7.961 1.00 97.94 271 TYR A CA 1
ATOM 2054 C C . TYR A 1 271 ? 5.399 -10.087 7.179 1.00 97.94 271 TYR A C 1
ATOM 2056 O O . TYR A 1 271 ? 5.368 -10.178 5.954 1.00 97.94 271 TYR A O 1
ATOM 2064 N N . LEU A 1 272 ? 6.494 -10.410 7.875 1.00 97.38 272 LEU A N 1
ATOM 2065 C CA . LEU A 1 272 ? 7.717 -10.887 7.224 1.00 97.38 272 LEU A CA 1
ATOM 2066 C C . LEU A 1 272 ? 7.489 -12.216 6.488 1.00 97.38 272 LEU A C 1
ATOM 2068 O O . LEU A 1 272 ? 8.123 -12.458 5.463 1.00 97.38 272 LEU A O 1
ATOM 2072 N N . ALA A 1 273 ? 6.570 -13.061 6.965 1.00 97.75 273 ALA A N 1
ATOM 2073 C CA . ALA A 1 273 ? 6.143 -14.248 6.232 1.00 97.75 273 ALA A CA 1
ATOM 2074 C C . ALA A 1 273 ? 5.416 -13.886 4.924 1.00 97.75 273 ALA A C 1
ATOM 2076 O O . ALA A 1 273 ? 5.734 -14.485 3.900 1.00 97.75 273 ALA A O 1
ATOM 2077 N N . LYS A 1 274 ? 4.539 -12.867 4.912 1.00 98.38 274 LYS A N 1
ATOM 2078 C CA . LYS A 1 274 ? 3.914 -12.360 3.671 1.00 98.38 274 LYS A CA 1
ATOM 2079 C C . LYS A 1 274 ? 4.939 -11.794 2.690 1.00 98.38 274 LYS A C 1
ATOM 2081 O O . LYS A 1 274 ? 4.858 -12.077 1.504 1.00 98.38 274 LYS A O 1
ATOM 2086 N N . ILE A 1 275 ? 5.943 -11.059 3.174 1.00 98.19 275 ILE A N 1
ATOM 2087 C CA . ILE A 1 275 ? 7.048 -10.566 2.331 1.00 98.19 275 ILE A CA 1
ATOM 2088 C C . ILE A 1 275 ? 7.807 -11.726 1.672 1.00 98.19 275 ILE A C 1
ATOM 2090 O O . ILE A 1 275 ? 8.106 -11.669 0.479 1.00 98.19 275 ILE A O 1
ATOM 2094 N N . ARG A 1 276 ? 8.105 -12.796 2.424 1.00 97.69 276 ARG A N 1
ATOM 2095 C CA . ARG A 1 276 ? 8.741 -13.994 1.855 1.00 97.69 276 ARG A CA 1
ATOM 2096 C C . ARG A 1 276 ? 7.834 -14.689 0.847 1.00 97.69 276 ARG A C 1
ATOM 2098 O O . ARG A 1 276 ? 8.326 -15.067 -0.209 1.00 97.69 276 ARG A O 1
ATOM 2105 N N . GLN A 1 277 ? 6.544 -14.817 1.154 1.00 97.88 277 GLN A N 1
ATOM 2106 C CA . GLN A 1 277 ? 5.561 -15.400 0.246 1.00 97.88 277 GLN A CA 1
ATOM 2107 C C . GLN A 1 277 ? 5.509 -14.618 -1.073 1.00 97.88 277 GLN A C 1
ATOM 2109 O O . GLN A 1 277 ? 5.727 -15.209 -2.124 1.00 97.88 277 GLN A O 1
ATOM 2114 N N . LEU A 1 278 ? 5.366 -13.290 -1.015 1.00 98.06 278 LEU A N 1
ATOM 2115 C CA . LEU A 1 278 ? 5.397 -12.403 -2.182 1.00 98.06 278 LEU A CA 1
ATOM 2116 C C . LEU A 1 278 ? 6.659 -12.627 -3.036 1.00 98.06 278 LEU A C 1
ATOM 2118 O O . LEU A 1 278 ? 6.588 -12.747 -4.257 1.00 98.06 278 LEU A O 1
ATOM 2122 N N . ALA A 1 279 ? 7.831 -12.724 -2.402 1.00 97.88 279 ALA A N 1
ATOM 2123 C CA . ALA A 1 279 ? 9.092 -12.948 -3.108 1.00 97.88 279 ALA A CA 1
ATOM 2124 C C . ALA A 1 279 ? 9.208 -14.354 -3.731 1.00 97.88 279 ALA A C 1
ATOM 2126 O O . ALA A 1 279 ? 9.814 -14.531 -4.791 1.00 97.88 279 ALA A O 1
ATOM 2127 N N . GLN A 1 280 ? 8.657 -15.374 -3.075 1.00 96.69 280 GLN A N 1
ATOM 2128 C CA . GLN A 1 280 ? 8.696 -16.757 -3.548 1.00 96.69 280 GLN A CA 1
ATOM 2129 C C . GLN A 1 280 ? 7.683 -17.010 -4.664 1.00 96.69 280 GLN A C 1
ATOM 2131 O O . GLN A 1 280 ? 7.992 -17.723 -5.623 1.00 96.69 280 GLN A O 1
ATOM 2136 N N . GLU A 1 281 ? 6.489 -16.437 -4.535 1.00 94.25 281 GLU A N 1
ATOM 2137 C CA . GLU A 1 281 ? 5.328 -16.791 -5.338 1.00 94.25 281 GLU A CA 1
ATOM 2138 C C . GLU A 1 281 ? 5.054 -15.792 -6.456 1.00 94.25 281 GLU A C 1
ATOM 2140 O O . GLU A 1 281 ? 4.909 -16.242 -7.591 1.00 94.25 281 GLU A O 1
ATOM 2145 N N . ASP A 1 2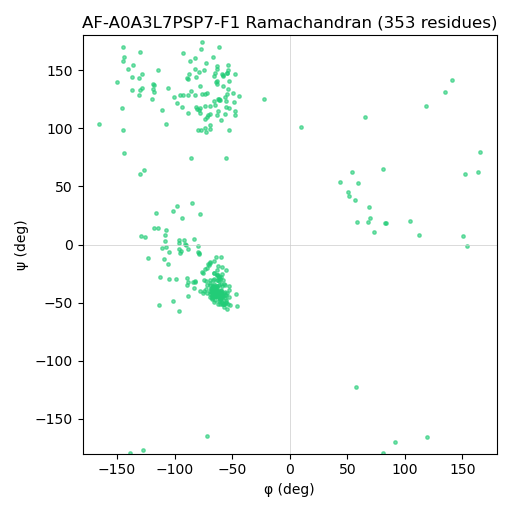82 ? 5.040 -14.490 -6.160 1.00 95.12 282 ASP A N 1
ATOM 2146 C CA . ASP A 1 282 ? 4.471 -13.459 -7.042 1.00 95.12 282 ASP A CA 1
ATOM 2147 C C . ASP A 1 282 ? 5.527 -12.628 -7.782 1.00 95.12 282 ASP A C 1
ATOM 2149 O O . ASP A 1 282 ? 5.294 -12.184 -8.905 1.00 95.12 282 ASP A O 1
ATOM 2153 N N . LEU A 1 283 ? 6.712 -12.440 -7.187 1.00 96.75 283 LEU A N 1
ATOM 2154 C CA . LEU A 1 283 ? 7.823 -11.729 -7.834 1.00 96.75 283 LEU A CA 1
ATOM 2155 C C . LEU A 1 283 ? 8.657 -12.613 -8.776 1.00 96.75 283 LEU A C 1
ATOM 2157 O O . LEU A 1 283 ? 9.680 -12.175 -9.304 1.00 96.75 283 LEU A O 1
ATOM 2161 N N . ASP A 1 284 ? 8.261 -13.869 -8.985 1.00 95.81 284 ASP A N 1
ATOM 2162 C CA . ASP A 1 284 ? 8.928 -14.738 -9.949 1.00 95.81 284 ASP A CA 1
ATOM 2163 C C . ASP A 1 284 ? 8.618 -14.288 -11.384 1.00 95.81 284 ASP A C 1
ATOM 2165 O O . ASP A 1 284 ? 7.491 -14.432 -11.867 1.00 95.81 284 ASP A O 1
ATOM 2169 N N . TRP A 1 285 ? 9.633 -13.776 -12.088 1.00 94.81 285 TRP A N 1
ATOM 2170 C CA . TRP A 1 285 ? 9.479 -13.311 -13.465 1.00 94.81 285 TRP A CA 1
ATOM 2171 C C . TRP A 1 285 ? 8.921 -14.394 -14.391 1.00 94.81 285 TRP A C 1
ATOM 2173 O O . TRP A 1 285 ? 8.094 -14.086 -15.240 1.00 94.81 285 TRP A O 1
ATOM 2183 N N . ALA A 1 286 ? 9.269 -15.670 -14.190 1.00 94.88 286 ALA A N 1
ATOM 2184 C CA . ALA A 1 286 ? 8.744 -16.752 -15.024 1.00 94.88 286 ALA A CA 1
ATOM 2185 C C . ALA A 1 286 ? 7.209 -16.878 -14.940 1.00 94.88 286 ALA A C 1
ATOM 2187 O O . ALA A 1 286 ? 6.567 -17.305 -15.899 1.00 94.88 286 ALA A O 1
ATOM 2188 N N . LYS A 1 287 ? 6.614 -16.481 -13.808 1.00 94.75 287 LYS A N 1
ATOM 2189 C CA . LYS A 1 287 ? 5.159 -16.446 -13.615 1.00 94.75 287 LYS A CA 1
ATOM 2190 C C . LYS A 1 287 ? 4.538 -15.121 -14.046 1.00 94.75 287 LYS A C 1
ATOM 2192 O O . LYS A 1 287 ? 3.401 -15.117 -14.508 1.00 94.75 287 LYS A O 1
ATOM 2197 N N . MET A 1 288 ? 5.264 -14.013 -13.897 1.00 94.81 288 MET A N 1
ATOM 2198 C CA . MET A 1 288 ? 4.758 -12.678 -14.228 1.00 94.81 288 MET A CA 1
ATOM 2199 C C . MET A 1 288 ? 4.866 -12.341 -15.724 1.00 94.81 288 MET A C 1
ATOM 2201 O O . MET A 1 288 ? 4.002 -11.651 -16.266 1.00 94.81 288 MET A O 1
ATOM 2205 N N . ALA A 1 289 ? 5.883 -12.854 -16.419 1.00 95.12 289 ALA A N 1
ATOM 2206 C CA . ALA A 1 289 ? 6.141 -12.561 -17.828 1.00 95.12 289 ALA A CA 1
ATOM 2207 C C . ALA A 1 289 ? 4.938 -12.845 -18.753 1.00 95.12 289 ALA A C 1
ATOM 2209 O O . ALA A 1 289 ? 4.647 -11.995 -19.599 1.00 95.12 289 ALA A O 1
ATOM 2210 N N . PRO A 1 290 ? 4.174 -13.953 -18.599 1.00 96.69 290 PRO A N 1
ATOM 2211 C CA . PRO A 1 290 ? 2.960 -14.178 -19.385 1.00 96.69 290 PRO A CA 1
ATOM 2212 C C . PRO A 1 290 ? 1.897 -13.089 -19.191 1.00 96.69 290 PRO A C 1
ATOM 2214 O O . PRO A 1 290 ? 1.289 -12.656 -20.169 1.00 96.69 290 PRO A O 1
ATOM 2217 N N . THR A 1 291 ? 1.703 -12.608 -17.959 1.00 96.75 291 THR A N 1
ATOM 2218 C CA . THR A 1 291 ? 0.753 -11.529 -17.646 1.00 96.75 291 THR A CA 1
ATOM 2219 C C . THR A 1 291 ? 1.205 -10.207 -18.257 1.00 96.75 291 THR A C 1
ATOM 2221 O O . THR A 1 291 ? 0.417 -9.544 -18.929 1.00 96.75 291 THR A O 1
ATOM 2224 N N . VAL A 1 292 ? 2.483 -9.844 -18.097 1.00 96.31 292 VAL A N 1
ATOM 2225 C CA . VAL A 1 292 ? 3.052 -8.626 -18.701 1.00 96.31 292 VAL A CA 1
ATOM 2226 C C . VAL A 1 292 ? 2.935 -8.673 -20.221 1.00 96.31 292 VAL A C 1
ATOM 2228 O O . VAL A 1 292 ? 2.527 -7.690 -20.834 1.00 96.31 292 VAL A O 1
ATOM 2231 N N . LYS A 1 293 ? 3.222 -9.826 -20.837 1.00 96.81 293 LYS A N 1
ATOM 2232 C CA . LYS A 1 293 ? 3.046 -10.024 -22.277 1.00 96.81 293 LYS A CA 1
ATOM 2233 C C . LYS A 1 293 ? 1.586 -9.852 -22.693 1.00 96.81 293 LYS A C 1
ATOM 2235 O O . LYS A 1 293 ? 1.332 -9.120 -23.640 1.00 96.81 293 LYS A O 1
ATOM 2240 N N . ALA A 1 294 ? 0.642 -10.492 -22.003 1.00 98.12 294 ALA A N 1
ATOM 2241 C CA . ALA A 1 294 ? -0.778 -10.388 -22.331 1.00 98.12 294 ALA A CA 1
ATOM 2242 C C . ALA A 1 294 ? -1.285 -8.938 -22.235 1.00 98.12 294 ALA A C 1
ATOM 2244 O O . ALA A 1 294 ? -2.002 -8.483 -23.122 1.00 98.12 294 ALA A O 1
ATOM 2245 N N . LEU A 1 295 ? -0.870 -8.197 -21.201 1.00 97.75 295 LEU A N 1
ATOM 2246 C CA . LEU A 1 295 ? -1.210 -6.782 -21.040 1.00 97.75 295 LEU A CA 1
ATOM 2247 C C . LEU A 1 295 ? -0.553 -5.905 -22.109 1.00 97.75 295 LEU A C 1
ATOM 2249 O O . LEU A 1 295 ? -1.223 -5.040 -22.664 1.00 97.75 295 LEU A O 1
ATOM 2253 N N . ARG A 1 296 ? 0.725 -6.144 -22.437 1.00 95.94 296 ARG A N 1
ATOM 2254 C CA . ARG A 1 296 ? 1.417 -5.450 -23.531 1.00 95.94 296 ARG A CA 1
ATOM 2255 C C . ARG A 1 296 ? 0.690 -5.658 -24.853 1.00 95.94 296 ARG A C 1
ATOM 2257 O O . ARG A 1 296 ? 0.393 -4.681 -25.527 1.00 95.94 296 ARG A O 1
ATOM 2264 N N . ASP A 1 297 ? 0.395 -6.907 -25.200 1.00 97.50 297 ASP A N 1
ATOM 2265 C CA . ASP A 1 297 ? -0.255 -7.262 -26.463 1.00 97.50 297 ASP A CA 1
ATOM 2266 C C . ASP A 1 297 ? -1.665 -6.649 -26.556 1.00 97.50 297 ASP A C 1
ATOM 2268 O O . ASP A 1 297 ? -2.076 -6.216 -27.630 1.00 97.50 297 ASP A O 1
ATOM 2272 N N . LEU A 1 298 ? -2.385 -6.561 -25.429 1.00 98.25 298 LEU A N 1
ATOM 2273 C CA . LEU A 1 298 ? -3.709 -5.939 -25.354 1.00 98.25 298 LEU A CA 1
ATOM 2274 C C . LEU A 1 298 ? -3.684 -4.442 -25.699 1.00 98.25 298 LEU A C 1
ATOM 2276 O O . LEU A 1 298 ? -4.625 -3.954 -26.321 1.00 98.25 298 LEU A O 1
ATOM 2280 N N . VAL A 1 299 ? -2.641 -3.714 -25.288 1.00 96.50 299 VAL A N 1
ATOM 2281 C CA . VAL A 1 299 ? -2.566 -2.248 -25.447 1.00 96.50 299 VAL A CA 1
ATOM 2282 C C . VAL A 1 299 ? -1.626 -1.790 -26.567 1.00 96.50 299 VAL A C 1
ATOM 2284 O O . VAL A 1 299 ? -1.586 -0.602 -26.870 1.00 96.50 299 VAL A O 1
ATOM 2287 N N . ASP A 1 300 ? -0.880 -2.699 -27.200 1.00 96.75 300 ASP A N 1
ATOM 2288 C CA . ASP A 1 300 ? 0.206 -2.384 -28.141 1.00 96.75 300 ASP A CA 1
ATOM 2289 C C . ASP A 1 300 ? -0.212 -1.419 -29.261 1.00 96.75 300 ASP A C 1
ATOM 2291 O O . ASP A 1 300 ? 0.421 -0.377 -29.462 1.00 96.75 300 ASP A O 1
ATOM 2295 N N . ALA A 1 301 ? -1.309 -1.739 -29.955 1.00 97.44 301 ALA A N 1
ATOM 2296 C CA . ALA A 1 301 ? -1.804 -0.938 -31.072 1.00 97.44 301 ALA A CA 1
ATOM 2297 C C . ALA A 1 301 ? -2.194 0.482 -30.630 1.00 97.44 301 ALA A C 1
ATOM 2299 O O . ALA A 1 301 ? -1.869 1.453 -31.319 1.00 97.44 301 ALA A O 1
ATOM 2300 N N . GLU A 1 302 ? -2.818 0.603 -29.455 1.00 96.56 302 GLU A N 1
ATOM 2301 C CA . GLU A 1 302 ? -3.244 1.883 -28.889 1.00 96.56 302 GLU A CA 1
ATOM 2302 C C . GLU A 1 302 ? -2.038 2.730 -28.464 1.00 96.56 302 GLU A C 1
ATOM 2304 O O . GLU A 1 302 ? -1.944 3.899 -28.835 1.00 96.56 302 GLU A O 1
ATOM 2309 N N . ILE A 1 303 ? -1.045 2.142 -27.785 1.00 95.00 303 ILE A N 1
ATOM 2310 C CA . ILE A 1 303 ? 0.182 2.857 -27.385 1.00 95.00 303 ILE A CA 1
ATOM 2311 C C . ILE A 1 303 ? 0.984 3.319 -28.611 1.00 95.00 303 ILE A C 1
ATOM 2313 O O . ILE A 1 303 ? 1.568 4.413 -28.628 1.00 95.00 303 ILE A O 1
ATOM 2317 N N . LYS A 1 304 ? 1.019 2.507 -29.672 1.00 95.94 304 LYS A N 1
ATOM 2318 C CA . LYS A 1 304 ? 1.690 2.870 -30.923 1.00 95.94 304 LYS A CA 1
ATOM 2319 C C . LYS A 1 304 ? 1.018 4.070 -31.593 1.00 95.94 304 LYS A C 1
ATOM 2321 O O . LYS A 1 304 ? 1.727 4.981 -32.030 1.00 95.94 304 LYS A O 1
ATOM 2326 N N . ALA A 1 305 ? -0.315 4.080 -31.640 1.00 96.50 305 ALA A N 1
ATOM 2327 C CA . ALA A 1 305 ? -1.112 5.147 -32.241 1.00 96.50 305 ALA A CA 1
ATOM 2328 C C . ALA A 1 305 ? -1.188 6.422 -31.381 1.00 96.50 305 ALA A C 1
ATOM 2330 O O . ALA A 1 305 ? -1.390 7.509 -31.926 1.00 96.50 305 ALA A O 1
ATOM 2331 N N . ASP A 1 306 ? -1.000 6.316 -30.063 1.00 95.88 306 ASP A N 1
ATOM 2332 C CA . ASP A 1 306 ? -1.153 7.440 -29.141 1.00 95.88 306 ASP A CA 1
ATOM 2333 C C . ASP A 1 306 ? -0.166 8.582 -29.443 1.00 95.88 306 ASP A C 1
ATOM 2335 O O . ASP A 1 306 ? 1.055 8.410 -29.482 1.00 95.88 306 ASP A O 1
ATOM 2339 N N . THR A 1 307 ? -0.695 9.788 -29.631 1.00 94.44 307 THR A N 1
ATOM 2340 C CA . THR A 1 307 ? 0.079 11.013 -29.894 1.00 94.44 307 THR A CA 1
ATOM 2341 C C . THR A 1 307 ? 0.344 11.846 -28.636 1.00 94.44 307 THR A C 1
ATOM 2343 O O . THR A 1 307 ? 1.052 12.848 -28.711 1.00 94.44 307 THR A O 1
ATOM 2346 N N . ARG A 1 308 ? -0.192 11.438 -27.478 1.00 92.44 308 ARG A N 1
ATOM 2347 C CA . ARG A 1 308 ? -0.079 12.110 -26.172 1.00 92.44 308 ARG A CA 1
ATOM 2348 C C . ARG A 1 308 ? 0.710 11.299 -25.135 1.00 92.44 308 ARG A C 1
ATOM 2350 O O . ARG A 1 308 ? 0.678 11.625 -23.951 1.00 92.44 308 ARG A O 1
ATOM 2357 N N . LYS A 1 309 ? 1.436 10.271 -25.576 1.00 84.38 309 LYS A N 1
ATOM 2358 C CA . LYS A 1 309 ? 2.249 9.406 -24.715 1.00 84.38 309 LYS A CA 1
ATOM 2359 C C . LYS A 1 309 ? 3.400 10.152 -24.031 1.00 84.38 309 LYS A C 1
ATOM 2361 O O . LYS A 1 309 ? 4.083 10.977 -24.636 1.00 84.38 309 LYS A O 1
ATOM 2366 N N . LEU A 1 310 ? 3.622 9.806 -22.764 1.00 83.69 310 LEU A N 1
ATOM 2367 C CA . LEU A 1 310 ? 4.669 10.364 -21.900 1.00 83.69 310 LEU A CA 1
ATOM 2368 C C . LEU A 1 310 ? 6.067 9.808 -22.218 1.00 83.69 310 LEU A C 1
ATOM 2370 O O . LEU A 1 310 ? 7.077 10.449 -21.936 1.00 83.69 310 LEU A O 1
ATOM 2374 N N . THR A 1 311 ? 6.123 8.618 -22.814 1.00 84.19 311 THR A N 1
ATOM 2375 C CA . THR A 1 311 ? 7.348 7.922 -23.218 1.00 84.19 311 THR A CA 1
ATOM 2376 C C . THR A 1 311 ? 7.238 7.463 -24.672 1.00 84.19 311 THR A C 1
ATOM 2378 O O . THR A 1 311 ? 6.162 7.481 -25.270 1.00 84.19 311 THR A O 1
ATOM 2381 N N . SER A 1 312 ? 8.358 7.081 -25.291 1.00 90.75 312 SER A N 1
ATOM 2382 C CA . SER A 1 312 ? 8.340 6.568 -26.664 1.00 90.75 312 SER A CA 1
ATOM 2383 C C . SER A 1 312 ? 7.749 5.153 -26.723 1.00 90.75 312 SER A C 1
ATOM 2385 O O . SER A 1 312 ? 7.818 4.392 -25.760 1.00 90.75 312 SER A O 1
ATOM 2387 N N . TYR A 1 313 ? 7.231 4.756 -27.890 1.00 91.50 313 TYR A N 1
ATOM 2388 C CA . TYR A 1 313 ? 6.774 3.375 -28.104 1.00 91.50 313 TYR A CA 1
ATOM 2389 C C . TYR A 1 313 ? 7.910 2.360 -27.883 1.00 91.50 313 TYR A C 1
ATOM 2391 O O . TYR A 1 313 ? 7.696 1.310 -27.288 1.00 91.50 313 TYR A O 1
ATOM 2399 N N . GLN A 1 314 ? 9.147 2.706 -28.261 1.00 89.75 314 GLN A N 1
ATOM 2400 C CA . GLN A 1 314 ? 10.308 1.858 -27.988 1.00 89.75 314 GLN A CA 1
ATOM 2401 C C . GLN A 1 314 ? 10.596 1.727 -26.485 1.00 89.75 314 GLN A C 1
ATOM 2403 O O . GLN A 1 314 ? 10.951 0.644 -26.033 1.00 89.75 314 GLN A O 1
ATOM 2408 N N . ALA A 1 315 ? 10.426 2.798 -25.702 1.00 88.69 315 ALA A N 1
ATOM 2409 C CA . ALA A 1 315 ? 10.584 2.735 -24.251 1.00 88.69 315 ALA A CA 1
ATOM 2410 C C . ALA A 1 315 ? 9.536 1.813 -23.612 1.00 88.69 315 ALA A C 1
ATOM 2412 O O . ALA A 1 315 ? 9.888 1.024 -22.743 1.00 88.69 315 ALA A O 1
ATOM 2413 N N . PHE A 1 316 ? 8.287 1.847 -24.090 1.00 91.62 316 PHE A N 1
ATOM 2414 C CA . PHE A 1 316 ? 7.240 0.901 -23.687 1.00 91.62 316 PHE A CA 1
ATOM 2415 C C . PHE A 1 316 ? 7.600 -0.556 -24.021 1.00 91.62 316 PHE A C 1
ATOM 2417 O O . PHE A 1 316 ? 7.478 -1.436 -23.167 1.00 91.62 316 PHE A O 1
ATOM 2424 N N . LEU A 1 317 ? 8.083 -0.820 -25.241 1.00 91.88 317 LEU A N 1
ATOM 2425 C CA . LEU A 1 317 ? 8.526 -2.161 -25.629 1.00 91.88 317 LEU A CA 1
ATOM 2426 C C . LEU A 1 317 ? 9.677 -2.645 -24.744 1.00 91.88 317 LEU A C 1
ATOM 2428 O O . LEU A 1 317 ? 9.643 -3.778 -24.275 1.00 91.88 317 LEU A O 1
ATOM 2432 N N . ASN A 1 318 ? 10.660 -1.784 -24.478 1.00 90.31 318 ASN A N 1
ATOM 2433 C CA . ASN A 1 318 ? 11.805 -2.117 -23.638 1.00 90.31 318 ASN A CA 1
ATOM 2434 C C . ASN A 1 318 ? 11.389 -2.356 -22.177 1.00 90.31 318 ASN A C 1
ATOM 2436 O O . ASN A 1 318 ? 11.806 -3.347 -21.583 1.00 90.31 318 ASN A O 1
ATOM 2440 N N . SER A 1 319 ? 10.545 -1.499 -21.591 1.00 90.44 319 SER A N 1
ATOM 2441 C CA . SER A 1 319 ? 10.159 -1.614 -20.176 1.00 90.44 319 SER A CA 1
ATOM 2442 C C . SER A 1 319 ? 9.342 -2.874 -19.876 1.00 90.44 319 SER A C 1
ATOM 2444 O O . SER A 1 319 ? 9.370 -3.380 -18.754 1.00 90.44 319 SER A O 1
ATOM 2446 N N . THR A 1 320 ? 8.662 -3.420 -20.886 1.00 92.94 320 THR A N 1
ATOM 2447 C CA . THR A 1 320 ? 7.807 -4.613 -20.787 1.00 92.94 320 THR A CA 1
ATOM 2448 C C . THR A 1 320 ? 8.409 -5.854 -21.457 1.00 92.94 320 THR A C 1
ATOM 2450 O O . THR A 1 320 ? 7.756 -6.899 -21.521 1.00 92.94 320 THR A O 1
ATOM 2453 N N . ALA A 1 321 ? 9.629 -5.766 -21.997 1.00 90.00 321 ALA A N 1
ATOM 2454 C CA . ALA A 1 321 ? 10.273 -6.859 -22.717 1.00 90.00 321 ALA A CA 1
ATOM 2455 C C . ALA A 1 321 ? 10.581 -8.051 -21.801 1.00 90.00 321 ALA A C 1
ATOM 2457 O O . ALA A 1 321 ? 10.979 -7.887 -20.650 1.00 90.00 321 ALA A O 1
ATOM 2458 N N . ASP A 1 322 ? 10.463 -9.263 -22.351 1.00 87.75 322 ASP A N 1
ATOM 2459 C CA . ASP A 1 322 ? 10.936 -10.467 -21.661 1.00 87.75 322 ASP A CA 1
ATOM 2460 C C . ASP A 1 322 ? 12.468 -10.541 -21.661 1.00 87.75 322 ASP A C 1
ATOM 2462 O O . ASP A 1 322 ? 13.071 -11.001 -20.704 1.00 87.75 322 ASP A O 1
ATOM 2466 N N . SER A 1 323 ? 13.130 -10.013 -22.688 1.00 79.62 323 SER A N 1
ATOM 2467 C CA . SER A 1 323 ? 14.586 -9.887 -22.752 1.00 79.62 323 SER A CA 1
ATOM 2468 C C . SER A 1 323 ? 14.966 -8.526 -23.313 1.00 79.62 323 SER A C 1
ATOM 2470 O O . SER A 1 323 ? 14.431 -8.118 -24.344 1.00 79.62 323 SER A O 1
ATOM 2472 N N . LEU A 1 324 ? 15.911 -7.849 -22.666 1.00 64.50 324 LEU A N 1
ATOM 2473 C CA . LEU A 1 324 ? 16.484 -6.609 -23.176 1.00 64.50 324 LEU A CA 1
ATOM 2474 C C . LEU A 1 324 ? 17.690 -6.898 -24.089 1.00 64.50 324 LEU A C 1
ATOM 2476 O O . LEU A 1 324 ? 18.483 -7.787 -23.764 1.00 64.50 324 LEU A O 1
ATOM 2480 N N . PRO A 1 325 ? 17.867 -6.136 -25.183 1.00 60.12 325 PRO A N 1
ATOM 2481 C CA . PRO A 1 325 ? 19.148 -6.030 -25.883 1.00 60.12 325 PRO A CA 1
ATOM 2482 C C . PRO A 1 325 ? 20.284 -5.637 -24.920 1.00 60.12 325 PRO A C 1
ATOM 2484 O O . PRO A 1 325 ? 20.038 -4.951 -23.927 1.00 60.12 325 PRO A O 1
ATOM 2487 N N . GLU A 1 326 ? 21.526 -6.060 -25.184 1.00 57.00 326 GLU A N 1
ATOM 2488 C CA . GLU A 1 326 ? 22.676 -5.796 -24.294 1.00 57.00 326 GLU A CA 1
ATOM 2489 C C . GLU A 1 326 ? 22.950 -4.299 -24.057 1.00 57.00 326 GLU A C 1
ATOM 2491 O O . GLU A 1 326 ? 23.482 -3.930 -23.011 1.00 57.00 326 GLU A O 1
ATOM 2496 N N . ASP A 1 327 ? 22.549 -3.451 -25.000 1.00 54.03 327 ASP A N 1
ATOM 2497 C CA . ASP A 1 327 ? 22.711 -1.997 -25.037 1.00 54.03 327 ASP A CA 1
ATOM 2498 C C . ASP A 1 327 ? 21.495 -1.214 -24.507 1.00 54.03 327 ASP A C 1
ATOM 2500 O O . ASP A 1 327 ? 21.575 0.001 -24.308 1.00 54.03 327 ASP A O 1
ATOM 2504 N N . ALA A 1 328 ? 20.375 -1.884 -24.217 1.00 54.06 328 ALA A N 1
ATOM 2505 C CA . ALA A 1 328 ? 19.235 -1.252 -23.569 1.00 54.06 328 ALA A CA 1
ATOM 2506 C C . ALA A 1 328 ? 19.510 -1.114 -22.063 1.00 54.06 328 ALA A C 1
ATOM 2508 O O . ALA A 1 328 ? 19.673 -2.108 -21.351 1.00 54.06 328 ALA A O 1
ATOM 2509 N N . GLY A 1 329 ? 19.562 0.128 -21.568 1.00 54.16 329 GLY A N 1
ATOM 2510 C CA . GLY A 1 329 ? 19.752 0.439 -20.149 1.00 54.16 329 GLY A CA 1
ATOM 2511 C C . GLY A 1 329 ? 18.819 -0.393 -19.263 1.00 54.16 329 GLY A C 1
ATOM 2512 O O . GLY A 1 329 ? 17.602 -0.236 -19.305 1.00 54.16 329 GLY A O 1
ATOM 2513 N N . ARG A 1 330 ? 19.395 -1.320 -18.486 1.00 57.69 330 ARG A N 1
ATOM 2514 C CA . ARG A 1 330 ? 18.644 -2.353 -17.748 1.00 57.69 330 ARG A CA 1
ATOM 2515 C C . ARG A 1 330 ? 17.812 -1.820 -16.579 1.00 57.69 330 ARG A C 1
ATOM 2517 O O . ARG A 1 330 ? 16.961 -2.559 -16.090 1.00 57.69 330 ARG A O 1
ATOM 2524 N N . SER A 1 331 ? 18.065 -0.595 -16.118 1.00 60.28 331 SER A N 1
ATOM 2525 C CA . SER A 1 331 ? 17.581 -0.097 -14.823 1.00 60.28 331 SER A CA 1
ATOM 2526 C C . SER A 1 331 ? 16.061 0.043 -14.720 1.00 60.28 331 SER A C 1
ATOM 2528 O O . SER A 1 331 ? 15.541 -0.064 -13.614 1.00 60.28 331 SER A O 1
ATOM 2530 N N . ASP A 1 332 ? 15.348 0.202 -15.842 1.00 68.31 332 ASP A N 1
ATOM 2531 C CA . ASP A 1 332 ? 13.946 0.659 -15.820 1.00 68.31 332 ASP A CA 1
ATOM 2532 C C . ASP A 1 332 ? 12.950 -0.372 -16.392 1.00 68.31 332 ASP A C 1
ATOM 2534 O O . ASP A 1 332 ? 11.806 -0.045 -16.707 1.00 68.31 332 ASP A O 1
ATOM 2538 N N . SER A 1 333 ? 13.368 -1.632 -16.568 1.00 88.88 333 SER A N 1
ATOM 2539 C CA . SER A 1 333 ? 12.456 -2.695 -17.026 1.00 88.88 333 SER A CA 1
ATOM 2540 C C . SER A 1 333 ? 11.727 -3.381 -15.875 1.00 88.88 333 SER A C 1
ATOM 2542 O O . SER A 1 333 ? 12.304 -3.615 -14.810 1.00 88.88 333 SER A O 1
ATOM 2544 N N . LEU A 1 334 ? 10.483 -3.807 -16.124 1.00 93.62 334 LEU A N 1
ATOM 2545 C CA . LEU A 1 334 ? 9.717 -4.623 -15.180 1.00 93.62 334 LEU A CA 1
ATOM 2546 C C . LEU A 1 334 ? 10.486 -5.896 -14.822 1.00 93.62 334 LEU A C 1
ATOM 2548 O O . LEU A 1 334 ? 10.603 -6.234 -13.650 1.00 93.62 334 LEU A O 1
ATOM 2552 N N . ARG A 1 335 ? 11.101 -6.569 -15.800 1.00 93.19 335 ARG A N 1
ATOM 2553 C CA . ARG A 1 335 ? 11.919 -7.755 -15.527 1.00 93.19 335 ARG A CA 1
ATOM 2554 C C . ARG A 1 335 ? 13.023 -7.471 -14.509 1.00 93.19 335 ARG A C 1
ATOM 2556 O O . ARG A 1 335 ? 13.154 -8.211 -13.534 1.00 93.19 335 ARG A O 1
ATOM 2563 N N . HIS A 1 336 ? 13.787 -6.396 -14.717 1.00 91.44 336 HIS A N 1
ATOM 2564 C CA . HIS A 1 336 ? 14.850 -6.008 -13.794 1.00 91.44 336 HIS A CA 1
ATOM 2565 C C . HIS A 1 336 ? 14.306 -5.747 -12.388 1.00 91.44 336 HIS A C 1
ATOM 2567 O O . HIS A 1 336 ? 14.867 -6.274 -11.426 1.00 91.44 336 HIS A O 1
ATOM 2573 N N . PHE A 1 337 ? 13.197 -5.004 -12.272 1.00 93.75 337 PHE A N 1
ATOM 2574 C CA . PHE A 1 337 ? 12.541 -4.774 -10.988 1.00 93.75 337 PHE A CA 1
ATOM 2575 C C . PHE A 1 337 ? 12.206 -6.093 -10.288 1.00 93.75 337 PHE A C 1
ATOM 2577 O O . PHE A 1 337 ? 12.637 -6.315 -9.158 1.00 93.75 337 PHE A O 1
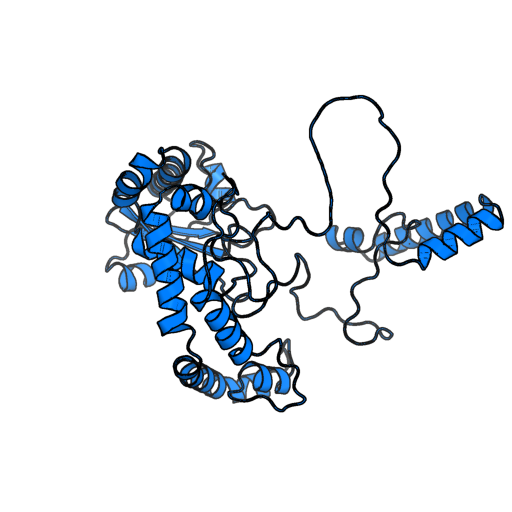ATOM 2584 N N . PHE A 1 338 ? 11.470 -6.982 -10.961 1.00 95.88 338 PHE A N 1
ATOM 2585 C CA . PHE A 1 338 ? 10.990 -8.235 -10.381 1.00 95.88 338 PHE A CA 1
ATOM 2586 C C . PHE A 1 338 ? 12.154 -9.127 -9.933 1.00 95.88 338 PHE A C 1
ATOM 2588 O O . PHE A 1 338 ? 12.173 -9.584 -8.791 1.00 95.88 338 PHE A O 1
ATOM 2595 N N . GLU A 1 339 ? 13.166 -9.320 -10.783 1.00 94.19 339 GLU A N 1
ATOM 2596 C CA . GLU A 1 339 ? 14.331 -10.152 -10.465 1.00 94.19 339 GLU A CA 1
ATOM 2597 C C . GLU A 1 339 ? 15.170 -9.566 -9.318 1.00 94.19 339 GLU A C 1
ATOM 2599 O O . GLU A 1 339 ? 15.515 -10.283 -8.371 1.00 94.19 339 GLU A O 1
ATOM 2604 N N . ALA A 1 340 ? 15.483 -8.267 -9.367 1.00 93.62 340 ALA A N 1
ATOM 2605 C CA . ALA A 1 340 ? 16.295 -7.611 -8.346 1.00 93.62 340 ALA A CA 1
ATOM 2606 C C . ALA A 1 340 ? 15.558 -7.540 -7.004 1.00 93.62 340 ALA A C 1
ATOM 2608 O O . ALA A 1 340 ? 16.120 -7.907 -5.967 1.00 93.62 340 ALA A O 1
ATOM 2609 N N . ARG A 1 341 ? 14.278 -7.146 -7.017 1.00 95.62 341 ARG A N 1
ATOM 2610 C CA . ARG A 1 341 ? 13.458 -7.053 -5.808 1.00 95.62 341 ARG A CA 1
ATOM 2611 C C . ARG A 1 341 ? 13.246 -8.422 -5.176 1.00 95.62 341 ARG A C 1
ATOM 2613 O O . ARG A 1 341 ? 13.438 -8.565 -3.970 1.00 95.62 341 ARG A O 1
ATOM 2620 N N . ARG A 1 342 ? 12.944 -9.450 -5.978 1.00 97.12 342 ARG A N 1
ATOM 2621 C CA . ARG A 1 342 ? 12.855 -10.841 -5.512 1.00 97.12 342 ARG A CA 1
ATOM 2622 C C . ARG A 1 342 ? 14.149 -11.298 -4.857 1.00 97.12 342 ARG A C 1
ATOM 2624 O O . ARG A 1 342 ? 14.115 -11.815 -3.741 1.00 97.12 342 ARG A O 1
ATOM 2631 N N . LYS A 1 343 ? 15.288 -11.103 -5.531 1.00 96.44 343 LYS A N 1
ATOM 2632 C CA . LYS A 1 343 ? 16.605 -11.488 -5.008 1.00 96.44 343 LYS A CA 1
ATOM 2633 C C . LYS A 1 343 ? 16.863 -10.835 -3.654 1.00 96.44 343 LYS A C 1
ATOM 2635 O O . LYS A 1 343 ? 17.295 -11.522 -2.732 1.00 96.44 343 LYS A O 1
ATOM 2640 N N . PHE A 1 344 ? 16.584 -9.542 -3.523 1.00 96.31 344 PHE A N 1
ATOM 2641 C CA . PHE A 1 344 ? 16.747 -8.831 -2.262 1.00 96.31 344 PHE A CA 1
ATOM 2642 C C . PHE A 1 344 ? 15.840 -9.402 -1.160 1.00 96.31 344 PHE A C 1
ATOM 2644 O O . PHE A 1 344 ? 16.331 -9.777 -0.097 1.00 96.31 344 PHE A O 1
ATOM 2651 N N . LEU A 1 345 ? 14.535 -9.546 -1.417 1.00 96.62 345 LEU A N 1
ATOM 2652 C CA . LEU A 1 345 ? 13.570 -9.998 -0.407 1.00 96.62 345 LEU A CA 1
ATOM 2653 C C . LEU A 1 345 ? 13.790 -11.451 0.045 1.00 96.62 345 LEU A C 1
ATOM 2655 O O . LEU A 1 345 ? 13.603 -11.750 1.223 1.00 96.62 345 LEU A O 1
ATOM 2659 N N . LEU A 1 346 ? 14.235 -12.347 -0.844 1.00 96.75 346 LEU A N 1
ATOM 2660 C CA . LEU A 1 346 ? 14.580 -13.732 -0.484 1.00 96.75 346 LEU A CA 1
ATOM 2661 C C . LEU A 1 346 ? 15.809 -13.821 0.431 1.00 96.75 346 LEU A C 1
ATOM 2663 O O . LEU A 1 346 ? 15.895 -14.733 1.251 1.00 96.75 346 LEU A O 1
ATOM 2667 N N . ASN A 1 347 ? 16.743 -12.878 0.298 1.00 95.50 347 ASN A N 1
ATOM 2668 C CA . ASN A 1 347 ? 17.960 -12.812 1.109 1.00 95.50 347 ASN A CA 1
ATOM 2669 C C . ASN A 1 347 ? 17.831 -11.853 2.301 1.00 95.50 347 ASN A C 1
ATOM 2671 O O . ASN A 1 347 ? 18.792 -11.678 3.050 1.00 95.50 347 ASN A O 1
ATOM 2675 N N . PHE A 1 348 ? 16.665 -11.229 2.490 1.00 93.75 348 PHE A N 1
ATOM 2676 C CA . PHE A 1 348 ? 16.463 -10.261 3.555 1.00 93.75 348 PHE A CA 1
ATOM 2677 C C . PHE A 1 348 ? 16.568 -10.929 4.931 1.00 93.75 348 PHE A C 1
ATOM 2679 O O . PHE A 1 348 ? 15.816 -11.849 5.270 1.00 93.75 348 PHE A O 1
ATOM 2686 N N . GLN A 1 349 ? 17.480 -10.408 5.747 1.00 87.62 349 GLN A N 1
ATOM 2687 C CA . GLN A 1 349 ? 17.625 -10.752 7.154 1.00 87.62 349 GLN A CA 1
ATOM 2688 C C . GLN A 1 349 ? 17.403 -9.494 7.989 1.00 87.62 349 GLN A C 1
ATOM 2690 O O . GLN A 1 349 ? 17.934 -8.428 7.680 1.00 87.62 349 GLN A O 1
ATOM 2695 N N . GLU A 1 350 ? 16.610 -9.612 9.055 1.00 82.62 350 GLU A N 1
ATOM 2696 C CA . GLU A 1 350 ? 16.487 -8.528 10.027 1.00 82.62 350 GLU A CA 1
ATOM 2697 C C . GLU A 1 350 ? 17.851 -8.345 10.705 1.00 82.62 350 GLU A C 1
ATOM 2699 O O . GLU A 1 350 ? 18.365 -9.284 11.317 1.00 82.62 350 GLU A O 1
ATOM 2704 N N . SER A 1 351 ? 18.444 -7.152 10.594 1.00 70.06 351 SER A N 1
ATOM 2705 C CA . SER A 1 351 ? 19.670 -6.831 11.325 1.00 70.06 351 SER A CA 1
ATOM 2706 C C . SER A 1 351 ? 19.453 -7.103 12.817 1.00 70.06 351 SER A C 1
ATOM 2708 O O . SER A 1 351 ? 18.423 -6.680 13.358 1.00 70.06 351 SER A O 1
ATOM 2710 N N . PRO A 1 352 ? 20.393 -7.772 13.513 1.00 53.69 352 PRO A N 1
ATOM 2711 C CA . PRO A 1 352 ? 20.289 -7.940 14.953 1.00 53.69 352 PRO A CA 1
ATOM 2712 C C . PRO A 1 352 ? 20.147 -6.549 15.569 1.00 53.69 352 PRO A C 1
ATOM 2714 O O . PRO A 1 352 ? 20.981 -5.681 15.302 1.00 53.69 352 PRO A O 1
ATOM 2717 N N . ARG A 1 353 ? 19.079 -6.307 16.344 1.00 48.47 353 ARG A N 1
ATOM 2718 C CA . ARG A 1 353 ? 18.932 -5.047 17.089 1.00 48.47 353 ARG A CA 1
ATOM 2719 C C . ARG A 1 353 ? 20.249 -4.783 17.816 1.00 48.47 353 ARG A C 1
ATOM 2721 O O . ARG A 1 353 ? 20.677 -5.626 18.605 1.00 48.47 353 ARG A O 1
ATOM 2728 N N . ALA A 1 354 ? 20.873 -3.635 17.553 1.00 32.50 354 ALA A N 1
ATOM 2729 C CA . ALA A 1 354 ? 21.867 -3.108 18.474 1.00 32.50 354 ALA A CA 1
ATOM 2730 C C . ALA A 1 354 ? 21.169 -3.015 19.838 1.00 32.50 354 ALA A C 1
ATOM 2732 O O . ALA A 1 354 ? 20.096 -2.412 19.935 1.00 32.50 354 ALA A O 1
ATOM 2733 N N . LYS A 1 355 ? 21.694 -3.766 20.807 1.00 30.20 355 LYS A N 1
ATOM 2734 C CA . LYS A 1 355 ? 21.173 -3.827 22.173 1.00 30.20 355 LYS A CA 1
ATOM 2735 C C . LYS A 1 355 ? 21.256 -2.471 22.850 1.00 30.20 355 LYS A C 1
ATOM 2737 O O . LYS A 1 355 ? 22.255 -1.764 22.593 1.00 30.20 355 LYS A O 1
#

Nearest PDB structures (foldseek):
  5jd9-assembly1_A  TM=8.168E-01  e=6.016E-06  Bacillus cereus ATCC 10987

Radius of gyration: 25.15 Å; Cα contacts (8 Å, |Δi|>4): 398; chains: 1; bounding box: 64×64×57 Å

Foldseek 3Di:
DVVLCVPVVDPDWWKKAFAQDQVLLLQLAQPDDDLVNVVSGIPIPDPDDPVNSNLSNVLSCLLQPPDLVCSVVVLVQQEDLLQLLLVLLCCPLQVQQRDCLHRNHQWMWIQHPSNYIGIGGGDSVSGLWFHDPPPPDDQDDPDDPDDDPDDDDDDDQPLQPADPVNCVVVVPDPVRVVVSVVVSVVSVVVVVVPDDPVRVVVSVVSRVDDDDDDDDDDDDDDDDDDDDPDDPPQPPQQQGILLGASLRCCCPSSNSSRVSQCVNVVSVVSSLVSNLCCLVPPLPCVVCLVVLVVVCVVCLVVLQPDPPDSDDSVVVCQQSDPDHDPPPDLRRHSNSSSVVSSVSSNPDDDDDPPD

Sequence (355 aa):
KEFMIDNFKSPKGARWKVSGSPGGRGGLEYTGDNVEDYKRRCEIKSADKKESWQALINLCRVLNQTPPENLKTELEKILDIDGLLWFLALDIGLINGDGYWIRSSDYSIALDEKGKFHILPHDMNEAFHAPHGPGMGGPGGRGGPGGGPGGFPAPPKPTDIFPFFLRDMLELDDAQRKKLDALQKDTDTKLEALFTPEQRKQLEEMKNAPPMVFPFPGGSGGGPGGFGGGAGGGQPNMGSGLEINPLAGLTDPSKPLRSKIFAVPELKQAYLAKIRQLAQEDLDWAKMAPTVKALRDLVDAEIKADTRKLTSYQAFLNSTADSLPEDAGRSDSLRHFFEARRKFLLNFQESPRAK

Solvent-accessible surface area (backbone atoms only — not comparable to full-atom values): 21038 Å² total; per-residue (Å²): 94,64,70,36,34,78,75,66,76,33,70,54,58,42,34,31,40,22,64,77,40,95,88,46,71,40,22,55,63,59,81,68,89,59,62,70,67,50,57,74,28,35,47,70,77,42,85,94,46,73,68,58,51,52,51,51,47,47,50,15,41,49,58,67,69,44,56,50,94,50,30,63,70,59,40,64,70,39,36,42,59,69,53,38,38,50,37,57,28,49,40,54,69,42,32,27,55,51,19,48,88,72,50,19,12,26,32,33,41,37,32,42,77,87,54,34,33,41,51,38,84,36,82,66,79,48,36,60,48,54,65,64,64,95,87,70,84,74,79,77,81,81,77,67,95,86,70,72,95,84,71,72,82,75,78,76,52,96,79,54,85,72,44,69,71,59,44,58,76,64,65,59,50,72,71,58,50,53,51,52,53,54,50,44,53,53,50,50,55,50,52,56,75,70,45,53,77,68,55,48,50,52,51,55,49,59,68,70,45,79,94,72,90,80,80,87,90,85,82,90,78,89,81,94,80,87,84,85,88,56,83,77,82,64,57,89,64,38,60,57,64,66,50,48,36,88,68,43,52,49,85,36,76,66,28,32,76,41,28,40,43,54,62,21,67,68,54,35,51,54,31,53,50,48,40,42,47,42,30,69,67,66,32,33,50,87,70,40,48,62,56,49,44,54,54,46,67,73,44,44,70,58,57,64,68,48,89,82,62,80,64,54,61,67,55,54,51,53,30,61,33,94,70,74,59,94,86,51,78,62,86,71,19,46,54,46,35,29,50,52,32,21,55,43,48,70,68,64,70,83,74,78,75,84,126

pLDDT: mean 81.14, std 22.38, range [24.02, 98.75]